Protein AF-0000000076654446 (afdb_homodimer)

Radius of gyration: 20.31 Å; Cα contacts (8 Å, |Δi|>4): 523; chains: 2; bounding box: 59×59×52 Å

pLDDT: mean 93.73, std 13.56, range [32.62, 98.94]

Secondary structure (DSSP, 8-state):
---------PPPHHHHHHHHHHHHHHHHTT-HHHHHTTEEEEEEETTEEE-HHHHHHTTHHHHHH-TT-EEEEEEEEEETTEEEEEEEEEEE--S-BTTBPP---EEEEEEEEEEEEETTEEEEEEEEE-HHHHHHTT-/---------PPPHHHHHHHHHHHHHHHHTT-HHHHHTTEEEEEEETTEEE-HHHHHHTTHHHHHH-TT-EEEEEEEEEETTEEEEEEEEEEE--S-BTTBPP---EEEEEEEEEEEEETTEEEEEEEEE-HHHHHHTT-

Structure (mmCIF, N/CA/C/O backbone):
data_AF-0000000076654446-model_v1
#
loop_
_entity.id
_entity.type
_entity.pdbx_description
1 polymer 'Related to aspartate--tRNA ligase, mitochondrial'
#
loop_
_atom_site.group_PDB
_atom_site.id
_atom_site.type_symbol
_atom_site.label_atom_id
_atom_site.label_alt_id
_atom_site.label_comp_id
_atom_site.label_asym_id
_atom_site.label_entity_id
_atom_site.label_seq_id
_atom_site.pdbx_PDB_ins_code
_atom_site.Cartn_x
_atom_site.Cartn_y
_atom_site.Cartn_z
_atom_site.occupancy
_atom_site.B_iso_or_equiv
_atom_site.auth_seq_id
_atom_site.auth_comp_id
_atom_site.auth_asym_id
_atom_site.auth_atom_id
_atom_site.pdbx_PDB_model_num
ATOM 1 N N . MET A 1 1 ? 33.281 -3.436 32.312 1 33.38 1 MET A N 1
ATOM 2 C CA . MET A 1 1 ? 33.156 -2.506 31.203 1 33.38 1 MET A CA 1
ATOM 3 C C . MET A 1 1 ? 31.922 -2.852 30.359 1 33.38 1 MET A C 1
ATOM 5 O O . MET A 1 1 ? 31.734 -4.004 29.953 1 33.38 1 MET A O 1
ATOM 9 N N . ALA A 1 2 ? 30.844 -2.145 30.578 1 35.66 2 ALA A N 1
ATOM 10 C CA . ALA A 1 2 ? 29.625 -2.443 29.828 1 35.66 2 ALA A CA 1
ATOM 11 C C . ALA A 1 2 ? 29.906 -2.535 28.344 1 35.66 2 ALA A C 1
ATOM 13 O O . ALA A 1 2 ? 30.531 -1.646 27.766 1 35.66 2 ALA A O 1
ATOM 14 N N . SER A 1 3 ? 30.188 -3.582 27.797 1 38.91 3 SER A N 1
ATOM 15 C CA . SER A 1 3 ? 30.406 -3.811 26.375 1 38.91 3 SER A CA 1
ATOM 16 C C . SER A 1 3 ? 29.422 -3.008 25.516 1 38.91 3 SER A C 1
ATOM 18 O O . SER A 1 3 ? 28.219 -3.16 25.656 1 38.91 3 SER A O 1
ATOM 20 N N . GLN A 1 4 ? 29.594 -1.747 25.328 1 37.66 4 GLN A N 1
ATOM 21 C CA . GLN A 1 4 ? 28.766 -0.837 24.547 1 37.66 4 GLN A CA 1
ATOM 22 C C . GLN A 1 4 ? 28.312 -1.497 23.234 1 37.66 4 GLN A C 1
ATOM 24 O O . GLN A 1 4 ? 29.141 -1.862 22.406 1 37.66 4 GLN A O 1
ATOM 29 N N . GLN A 1 5 ? 27.453 -2.508 23.219 1 37.53 5 GLN A N 1
ATOM 30 C CA . GLN A 1 5 ? 26.844 -2.998 21.984 1 37.53 5 GLN A CA 1
ATOM 31 C C . GLN A 1 5 ? 26.781 -1.902 20.922 1 37.53 5 GLN A C 1
ATOM 33 O O . GLN A 1 5 ? 26.328 -0.791 21.188 1 37.53 5 GLN A O 1
ATOM 38 N N . ALA A 1 6 ? 27.766 -1.822 20.078 1 44.84 6 ALA A N 1
ATOM 39 C CA . ALA A 1 6 ? 27.844 -0.864 18.969 1 44.84 6 ALA A CA 1
ATOM 40 C C . ALA A 1 6 ? 26.453 -0.484 18.484 1 44.84 6 ALA A C 1
ATOM 42 O O . ALA A 1 6 ? 25.562 -1.342 18.359 1 44.84 6 ALA A O 1
ATOM 43 N N . PRO A 1 7 ? 25.922 0.712 18.641 1 48.53 7 PRO A N 1
ATOM 44 C CA . PRO A 1 7 ? 24.594 1.114 18.188 1 48.53 7 PRO A CA 1
ATOM 45 C C . PRO A 1 7 ? 24.219 0.499 16.844 1 48.53 7 PRO A C 1
ATOM 47 O O . PRO A 1 7 ? 25.078 0.268 15.992 1 48.53 7 PRO A O 1
ATOM 50 N N . SER A 1 8 ? 23.328 -0.455 16.75 1 54.69 8 SER A N 1
ATOM 51 C CA . SER A 1 8 ? 22.859 -0.987 15.477 1 54.69 8 SER A CA 1
ATOM 52 C C . SER A 1 8 ? 23 0.038 14.359 1 54.69 8 SER A C 1
ATOM 54 O O . SER A 1 8 ? 22.484 1.149 14.445 1 54.69 8 SER A O 1
ATOM 56 N N . GLN A 1 9 ? 24.156 0.226 13.836 1 60.25 9 GLN A N 1
ATOM 57 C CA . GLN A 1 9 ? 24.531 1.256 12.875 1 60.25 9 GLN A CA 1
ATOM 58 C C . GLN A 1 9 ? 23.562 1.292 11.703 1 60.25 9 GLN A C 1
ATOM 60 O O . GLN A 1 9 ? 23.359 0.285 11.016 1 60.25 9 GLN A O 1
ATOM 65 N N . SER A 1 10 ? 22.594 2.248 11.664 1 73.56 10 SER A N 1
ATOM 66 C CA . SER A 1 10 ? 21.734 2.541 10.523 1 73.56 10 SER A CA 1
ATOM 67 C C . SER A 1 10 ? 22.562 2.752 9.258 1 73.56 10 SER A C 1
ATOM 69 O O . SER A 1 10 ? 23.656 3.312 9.305 1 73.56 10 SER A O 1
ATOM 71 N N . LYS A 1 11 ? 22.25 1.921 8.289 1 82.06 11 LYS A N 1
ATOM 72 C CA . LYS A 1 11 ? 22.844 2.061 6.961 1 82.06 11 LYS A CA 1
ATOM 73 C C . LYS A 1 11 ? 22.484 3.406 6.34 1 82.06 11 LYS A C 1
ATOM 75 O O . LYS A 1 11 ? 21.5 4.031 6.723 1 82.06 11 LYS A O 1
ATOM 80 N N . SER A 1 12 ? 23.344 3.764 5.465 1 89.38 12 SER A N 1
ATOM 81 C CA . SER A 1 12 ? 23.047 4.945 4.664 1 89.38 12 SER A CA 1
ATOM 82 C C . SER A 1 12 ? 21.922 4.66 3.662 1 89.38 12 SER A C 1
ATOM 84 O O . SER A 1 12 ? 21.625 3.498 3.379 1 89.38 12 SER A O 1
ATOM 86 N N . ILE A 1 13 ? 21.359 5.668 3.16 1 92.44 13 ILE A N 1
ATOM 87 C CA . ILE A 1 13 ? 20.312 5.551 2.145 1 92.44 13 ILE A CA 1
ATOM 88 C C . ILE A 1 13 ? 20.859 4.82 0.923 1 92.44 13 ILE A C 1
ATOM 90 O O . ILE A 1 13 ? 20.188 3.961 0.351 1 92.44 13 ILE A O 1
ATOM 94 N N . ASP A 1 14 ? 22.094 5.121 0.534 1 94.12 14 ASP A N 1
ATOM 95 C CA . ASP A 1 14 ? 22.719 4.469 -0.614 1 94.12 14 ASP A CA 1
ATOM 96 C C . ASP A 1 14 ? 22.891 2.975 -0.361 1 94.12 14 ASP A C 1
ATOM 98 O O . ASP A 1 14 ? 22.734 2.16 -1.272 1 94.12 14 ASP A O 1
ATOM 102 N N . GLU A 1 15 ? 23.25 2.646 0.83 1 95.56 15 GLU A N 1
ATOM 103 C CA . GLU A 1 15 ? 23.422 1.242 1.19 1 95.56 15 GLU A CA 1
ATOM 104 C C . GLU A 1 15 ? 22.094 0.501 1.154 1 95.56 15 GLU A C 1
ATOM 106 O O . GLU A 1 15 ? 22.016 -0.648 0.712 1 95.56 15 GLU A O 1
ATOM 111 N N . TYR A 1 16 ? 21.062 1.156 1.605 1 96.62 16 TYR A N 1
ATOM 112 C CA . TYR A 1 16 ? 19.734 0.553 1.558 1 96.62 16 TYR A CA 1
ATOM 113 C C . TYR A 1 16 ? 19.266 0.382 0.118 1 96.62 16 TYR A C 1
ATOM 115 O O . TYR A 1 16 ? 18.625 -0.618 -0.219 1 96.62 16 TYR A O 1
ATOM 123 N N . ARG A 1 17 ? 19.547 1.339 -0.732 1 97.06 17 ARG A N 1
ATOM 124 C CA . ARG A 1 17 ? 19.172 1.229 -2.143 1 97.06 17 ARG A CA 1
ATOM 125 C C . ARG A 1 17 ? 19.891 0.052 -2.799 1 97.06 17 ARG A C 1
ATOM 127 O O . ARG A 1 17 ? 19.297 -0.69 -3.578 1 97.06 17 ARG A O 1
ATOM 134 N N . ALA A 1 18 ? 21.172 -0.106 -2.451 1 96.62 18 ALA A N 1
ATOM 135 C CA . ALA A 1 18 ? 21.938 -1.226 -2.99 1 96.62 18 ALA A CA 1
ATOM 136 C C . ALA A 1 18 ? 21.406 -2.557 -2.471 1 96.62 18 ALA A C 1
ATOM 138 O O . ALA A 1 18 ? 21.266 -3.518 -3.232 1 96.62 18 ALA A O 1
ATOM 139 N N . LEU A 1 19 ? 21.156 -2.557 -1.188 1 96.75 19 LEU A N 1
ATOM 140 C CA . LEU A 1 19 ? 20.562 -3.742 -0.576 1 96.75 19 LEU A CA 1
ATOM 141 C C . LEU A 1 19 ? 19.281 -4.137 -1.284 1 96.75 19 LEU A C 1
ATOM 143 O O . LEU A 1 19 ? 19.094 -5.301 -1.648 1 96.75 19 LEU A O 1
ATOM 147 N N . TYR A 1 20 ? 18.438 -3.182 -1.504 1 98.31 20 TYR A N 1
ATOM 148 C CA . TYR A 1 20 ? 17.141 -3.494 -2.072 1 98.31 20 TYR A CA 1
ATOM 149 C C . TYR A 1 20 ? 17.266 -3.877 -3.541 1 98.31 20 TYR A C 1
ATOM 151 O O . TYR A 1 20 ? 16.516 -4.734 -4.027 1 98.31 20 TYR A O 1
ATOM 159 N N . LYS A 1 21 ? 18.141 -3.242 -4.246 1 98.06 21 LYS A N 1
ATOM 160 C CA . LYS A 1 21 ? 18.359 -3.604 -5.645 1 98.06 21 LYS A CA 1
ATOM 161 C C . LYS A 1 21 ? 18.719 -5.078 -5.777 1 98.06 21 LYS A C 1
ATOM 163 O O . LYS A 1 21 ? 18.188 -5.785 -6.629 1 98.06 21 LYS A O 1
ATOM 168 N N . THR A 1 22 ? 19.609 -5.5 -4.891 1 98.12 22 THR A N 1
ATOM 169 C CA . THR A 1 22 ? 20.031 -6.898 -4.898 1 98.12 22 THR A CA 1
ATOM 170 C C . THR A 1 22 ? 18.844 -7.809 -4.543 1 98.12 22 THR A C 1
ATOM 172 O O . THR A 1 22 ? 18.641 -8.836 -5.188 1 98.12 22 THR A O 1
ATOM 175 N N . TYR A 1 23 ? 18.156 -7.418 -3.562 1 98.56 23 TYR A N 1
ATOM 176 C CA . TYR A 1 23 ? 16.984 -8.188 -3.141 1 98.56 23 TYR A CA 1
ATOM 177 C C . TYR A 1 23 ? 15.977 -8.305 -4.273 1 98.56 23 TYR A C 1
ATOM 179 O O . TYR A 1 23 ? 15.453 -9.391 -4.539 1 98.56 23 TYR A O 1
ATOM 187 N N . LEU A 1 24 ? 15.68 -7.219 -4.957 1 98.62 24 LEU A N 1
ATOM 188 C CA . LEU A 1 24 ? 14.703 -7.184 -6.043 1 98.62 24 LEU A CA 1
ATOM 189 C C . LEU A 1 24 ? 15.141 -8.078 -7.199 1 98.62 24 LEU A C 1
ATOM 191 O O . LEU A 1 24 ? 14.305 -8.703 -7.855 1 98.62 24 LEU A O 1
ATOM 195 N N . GLU A 1 25 ? 16.438 -8.141 -7.449 1 98.44 25 GLU A N 1
ATOM 196 C CA . GLU A 1 25 ? 16.953 -9.047 -8.469 1 98.44 25 GLU A CA 1
ATOM 197 C C . GLU A 1 25 ? 16.594 -10.492 -8.148 1 98.44 25 GLU A C 1
ATOM 199 O O . GLU A 1 25 ? 16.203 -11.25 -9.031 1 98.44 25 GLU A O 1
ATOM 204 N N . HIS A 1 26 ? 16.719 -10.859 -6.875 1 98.19 26 HIS A N 1
ATOM 205 C CA . HIS A 1 26 ? 16.344 -12.203 -6.465 1 98.19 26 HIS A CA 1
ATOM 206 C C . HIS A 1 26 ? 14.844 -12.422 -6.617 1 98.19 26 HIS A C 1
ATOM 208 O O . HIS A 1 26 ? 14.406 -13.484 -7.07 1 98.19 26 HIS A O 1
ATOM 214 N N . CYS A 1 27 ? 14.062 -11.43 -6.27 1 97.81 27 CYS A N 1
ATOM 215 C CA . CYS A 1 27 ? 12.617 -11.516 -6.426 1 97.81 27 CYS A CA 1
ATOM 216 C C . CYS A 1 27 ? 12.242 -11.781 -7.879 1 97.81 27 CYS A C 1
ATOM 218 O O . CYS A 1 27 ? 11.508 -12.727 -8.172 1 97.81 27 CYS A O 1
ATOM 220 N N . ASN A 1 28 ? 12.828 -11.031 -8.789 1 98.38 28 ASN A N 1
ATOM 221 C CA . ASN A 1 28 ? 12.43 -11.094 -10.188 1 98.38 28 ASN A CA 1
ATOM 222 C C . ASN A 1 28 ? 13.031 -12.312 -10.883 1 98.38 28 ASN A C 1
ATOM 224 O O . ASN A 1 28 ? 12.57 -12.703 -11.961 1 98.38 28 ASN A O 1
ATOM 228 N N . ALA A 1 29 ? 14.031 -12.898 -10.242 1 97.88 29 ALA A N 1
ATOM 229 C CA . ALA A 1 29 ? 14.547 -14.188 -10.695 1 97.88 29 ALA A CA 1
ATOM 230 C C . ALA A 1 29 ? 13.75 -15.344 -10.094 1 97.88 29 ALA A C 1
ATOM 232 O O . ALA A 1 29 ? 13.992 -16.516 -10.414 1 97.88 29 ALA A O 1
ATOM 233 N N . HIS A 1 30 ? 12.875 -15.008 -9.258 1 97.5 30 HIS A N 1
ATOM 234 C CA . HIS A 1 30 ? 12.094 -15.969 -8.492 1 97.5 30 HIS A CA 1
ATOM 235 C C . HIS A 1 30 ? 13 -16.922 -7.727 1 97.5 30 HIS A C 1
ATOM 237 O O . HIS A 1 30 ? 12.711 -18.125 -7.645 1 97.5 30 HIS A O 1
ATOM 243 N N . ASP A 1 31 ? 14.102 -16.391 -7.281 1 96.31 31 ASP A N 1
ATOM 244 C CA . ASP A 1 31 ? 15.055 -17.125 -6.457 1 96.31 31 ASP A CA 1
ATOM 245 C C . ASP A 1 31 ? 14.695 -17.016 -4.973 1 96.31 31 ASP A C 1
ATOM 247 O O . ASP A 1 31 ? 15.344 -16.25 -4.238 1 96.31 31 ASP A O 1
ATOM 251 N N . PHE A 1 32 ? 13.805 -17.797 -4.527 1 94.12 32 PHE A N 1
ATOM 252 C CA . PHE A 1 32 ? 13.227 -17.688 -3.195 1 94.12 32 PHE A CA 1
ATOM 253 C C . PHE A 1 32 ? 14.227 -18.109 -2.127 1 94.12 32 PHE A C 1
ATOM 255 O O . PHE A 1 32 ? 14.203 -17.594 -1.009 1 94.12 32 PHE A O 1
ATOM 262 N N . GLU A 1 33 ? 15.094 -19.016 -2.459 1 94.31 33 GLU A N 1
ATOM 263 C CA . GLU A 1 33 ? 16.141 -19.406 -1.524 1 94.31 33 GLU A CA 1
ATOM 264 C C . GLU A 1 33 ? 17.078 -18.234 -1.21 1 94.31 33 GLU A C 1
ATOM 266 O O . GLU A 1 33 ? 17.359 -17.969 -0.044 1 94.31 33 GLU A O 1
ATOM 271 N N . ALA A 1 34 ? 17.484 -17.562 -2.213 1 96.62 34 ALA A N 1
ATOM 272 C CA . ALA A 1 34 ? 18.344 -16.391 -2.021 1 96.62 34 ALA A CA 1
ATOM 273 C C . ALA A 1 34 ? 17.609 -15.289 -1.266 1 96.62 34 ALA A C 1
ATOM 275 O O . ALA A 1 34 ? 18.203 -14.578 -0.452 1 96.62 34 ALA A O 1
ATOM 276 N N . MET A 1 35 ? 16.328 -15.117 -1.481 1 97.25 35 MET A N 1
ATOM 277 C CA . MET A 1 35 ? 15.531 -14.094 -0.816 1 97.25 35 MET A CA 1
ATOM 278 C C . MET A 1 35 ? 15.523 -14.312 0.694 1 97.25 35 MET A C 1
ATOM 280 O O . MET A 1 35 ? 15.547 -13.344 1.461 1 97.25 35 MET A O 1
ATOM 284 N N . ARG A 1 36 ? 15.508 -15.492 1.089 1 96.31 36 ARG A N 1
ATOM 285 C CA . ARG A 1 36 ? 15.367 -15.836 2.498 1 96.31 36 ARG A CA 1
ATOM 286 C C . ARG A 1 36 ? 16.5 -15.25 3.324 1 96.31 36 ARG A C 1
ATOM 288 O O . ARG A 1 36 ? 16.312 -14.875 4.48 1 96.31 36 ARG A O 1
ATOM 295 N N . SER A 1 37 ? 17.672 -15.125 2.775 1 95.69 37 SER A N 1
ATOM 296 C CA . SER A 1 37 ? 18.844 -14.633 3.488 1 95.69 37 SER A CA 1
ATOM 297 C C . SER A 1 37 ? 18.688 -13.172 3.887 1 95.69 37 SER A C 1
ATOM 299 O O . SER A 1 37 ? 19.438 -12.664 4.719 1 95.69 37 SER A O 1
ATOM 301 N N . PHE A 1 38 ? 17.734 -12.477 3.34 1 98.06 38 PHE A N 1
ATOM 302 C CA . PHE A 1 38 ? 17.516 -11.055 3.613 1 98.06 38 PHE A CA 1
ATOM 303 C C . PHE A 1 38 ? 16.594 -10.867 4.809 1 98.06 38 PHE A C 1
ATOM 305 O O . PHE A 1 38 ? 16.469 -9.766 5.34 1 98.06 38 PHE A O 1
ATOM 312 N N . TYR A 1 39 ? 15.961 -11.906 5.258 1 98.38 39 TYR A N 1
ATOM 313 C CA . TYR A 1 39 ? 14.922 -11.805 6.277 1 98.38 39 TYR A CA 1
ATOM 314 C C . TYR A 1 39 ? 15.484 -12.133 7.656 1 98.38 39 TYR A C 1
ATOM 316 O O . TYR A 1 39 ? 16.328 -13.016 7.797 1 98.38 39 TYR A O 1
ATOM 324 N N . ALA A 1 40 ? 15.031 -11.398 8.664 1 97.94 40 ALA A N 1
ATOM 325 C CA . ALA A 1 40 ? 15.227 -11.828 10.047 1 97.94 40 ALA A CA 1
ATOM 326 C C . ALA A 1 40 ? 14.375 -13.055 10.367 1 97.94 40 ALA A C 1
ATOM 328 O O . ALA A 1 40 ? 13.453 -13.391 9.617 1 97.94 40 ALA A O 1
ATOM 329 N N . SER A 1 41 ? 14.711 -13.711 11.469 1 96.75 41 SER A N 1
ATOM 330 C CA . SER A 1 41 ? 13.938 -14.852 11.961 1 96.75 41 SER A CA 1
ATOM 331 C C . SER A 1 41 ? 13.711 -14.766 13.461 1 96.75 41 SER A C 1
ATOM 333 O O . SER A 1 41 ? 14.664 -14.852 14.242 1 96.75 41 SER A O 1
ATOM 335 N N . PRO A 1 42 ? 12.445 -14.539 13.828 1 97.19 42 PRO A N 1
ATOM 336 C CA . PRO A 1 42 ? 11.242 -14.453 12.992 1 97.19 42 PRO A CA 1
ATOM 337 C C . PRO A 1 42 ? 11.172 -13.148 12.195 1 97.19 42 PRO A C 1
ATOM 339 O O . PRO A 1 42 ? 11.836 -12.164 12.547 1 97.19 42 PRO A O 1
ATOM 342 N N . LEU A 1 43 ? 10.516 -13.242 11.062 1 98 43 LEU A N 1
ATOM 343 C CA . LEU A 1 43 ? 10.047 -12.109 10.266 1 98 43 LEU A CA 1
ATOM 344 C C . LEU A 1 43 ? 8.602 -11.766 10.609 1 98 43 LEU A C 1
ATOM 346 O O . LEU A 1 43 ? 7.766 -12.656 10.758 1 98 43 LEU A O 1
ATOM 350 N N . VAL A 1 44 ? 8.258 -10.484 10.812 1 98.62 44 VAL A N 1
ATOM 351 C CA . VAL A 1 44 ? 6.883 -10.078 11.078 1 98.62 44 VAL A CA 1
ATOM 352 C C . VAL A 1 44 ? 6.258 -9.516 9.805 1 98.62 44 VAL A C 1
ATOM 354 O O . VAL A 1 44 ? 6.672 -8.461 9.312 1 98.62 44 VAL A O 1
ATOM 357 N N . VAL A 1 45 ? 5.289 -10.273 9.289 1 98.38 45 VAL A N 1
ATOM 358 C CA . VAL A 1 45 ? 4.609 -9.844 8.07 1 98.38 45 VAL A CA 1
ATOM 359 C C . VAL A 1 45 ? 3.168 -9.461 8.398 1 98.38 45 VAL A C 1
ATOM 361 O O . VAL A 1 45 ? 2.396 -10.273 8.906 1 98.38 45 VAL A O 1
ATOM 364 N N . ASN A 1 46 ? 2.836 -8.25 8.086 1 98.12 46 ASN A N 1
ATOM 365 C CA . ASN A 1 46 ? 1.503 -7.742 8.391 1 98.12 46 ASN A CA 1
ATOM 366 C C . ASN A 1 46 ? 1.089 -8.07 9.82 1 98.12 46 ASN A C 1
ATOM 368 O O . ASN A 1 46 ? -0.006 -8.586 10.055 1 98.12 46 ASN A O 1
ATOM 372 N N . ASP A 1 47 ? 2.047 -7.867 10.695 1 97.88 47 ASP A N 1
ATOM 373 C CA . ASP A 1 47 ? 1.886 -7.898 12.148 1 97.88 47 ASP A CA 1
ATOM 374 C C . ASP A 1 47 ? 1.803 -9.336 12.656 1 97.88 47 ASP A C 1
ATOM 376 O O . ASP A 1 47 ? 1.367 -9.578 13.789 1 97.88 47 ASP A O 1
ATOM 380 N N . LYS A 1 48 ? 2.17 -10.32 11.805 1 97.88 48 LYS A N 1
ATOM 381 C CA . LYS A 1 48 ? 2.201 -11.727 12.203 1 97.88 48 LYS A CA 1
ATOM 382 C C . LYS A 1 48 ? 3.607 -12.305 12.07 1 97.88 48 LYS A C 1
ATOM 384 O O . LYS A 1 48 ? 4.227 -12.211 11.016 1 97.88 48 LYS A O 1
ATOM 389 N N . PRO A 1 49 ? 4.105 -12.891 13.117 1 98.38 49 PRO A N 1
ATOM 390 C CA . PRO A 1 49 ? 5.41 -13.547 13 1 98.38 49 PRO A CA 1
ATOM 391 C C . PRO A 1 49 ? 5.363 -14.805 12.133 1 98.38 49 PRO A C 1
ATOM 393 O O . PRO A 1 49 ? 4.477 -15.648 12.312 1 98.38 49 PRO A O 1
ATOM 396 N N . ILE A 1 50 ? 6.25 -14.914 11.219 1 98.25 50 ILE A N 1
ATOM 397 C CA . ILE A 1 50 ? 6.395 -16.094 10.375 1 98.25 50 ILE A CA 1
ATOM 398 C C . ILE A 1 50 ? 7.875 -16.406 10.172 1 98.25 50 ILE A C 1
ATOM 400 O O . ILE A 1 50 ? 8.742 -15.617 10.57 1 98.25 50 ILE A O 1
ATOM 404 N N . THR A 1 51 ? 8.117 -17.562 9.594 1 97.5 51 THR A N 1
ATOM 405 C CA . THR A 1 51 ? 9.492 -17.891 9.242 1 97.5 51 THR A CA 1
ATOM 406 C C . THR A 1 51 ? 9.828 -17.375 7.848 1 97.5 51 THR A C 1
ATOM 408 O O . THR A 1 51 ? 8.938 -17.141 7.031 1 97.5 51 THR A O 1
ATOM 411 N N . PRO A 1 52 ? 11.086 -17.141 7.617 1 97.12 52 PRO A N 1
ATOM 412 C CA . PRO A 1 52 ? 11.484 -16.766 6.254 1 97.12 52 PRO A CA 1
ATOM 413 C C . PRO A 1 52 ? 11.008 -17.781 5.211 1 97.12 52 PRO A C 1
ATOM 415 O O . PRO A 1 52 ? 10.633 -17.391 4.102 1 97.12 52 PRO A O 1
ATOM 418 N N . GLU A 1 53 ? 10.961 -19.031 5.566 1 96.12 53 GLU A N 1
ATOM 419 C CA . GLU A 1 53 ? 10.484 -20.078 4.66 1 96.12 53 GLU A CA 1
ATOM 420 C C . GLU A 1 53 ? 9 -19.906 4.355 1 96.12 53 GLU A C 1
ATOM 422 O O . GLU A 1 53 ? 8.578 -20.047 3.205 1 96.12 53 GLU A O 1
ATOM 427 N N . GLU A 1 54 ? 8.25 -19.594 5.348 1 96.69 54 GLU A N 1
ATOM 428 C CA . GLU A 1 54 ? 6.828 -19.328 5.145 1 96.69 54 GLU A CA 1
ATOM 429 C C . GLU A 1 54 ? 6.609 -18.125 4.238 1 96.69 54 GLU A C 1
ATOM 431 O O . GLU A 1 54 ? 5.711 -18.125 3.393 1 96.69 54 GLU A O 1
ATOM 436 N N . ALA A 1 55 ? 7.441 -17.125 4.434 1 95.94 55 ALA A N 1
ATOM 437 C CA . ALA A 1 55 ? 7.34 -15.922 3.621 1 95.94 55 ALA A CA 1
ATOM 438 C C . ALA A 1 55 ? 7.59 -16.234 2.146 1 95.94 55 ALA A C 1
ATOM 440 O O . ALA A 1 55 ? 6.805 -15.836 1.282 1 95.94 55 ALA A O 1
ATOM 441 N N . THR A 1 56 ? 8.609 -16.953 1.825 1 94.5 56 THR A N 1
ATOM 442 C CA . THR A 1 56 ? 8.953 -17.234 0.436 1 94.5 56 THR A CA 1
ATOM 443 C C . THR A 1 56 ? 7.988 -18.234 -0.173 1 94.5 56 THR A C 1
ATOM 445 O O . THR A 1 56 ? 7.676 -18.172 -1.363 1 94.5 56 THR A O 1
ATOM 448 N N . SER A 1 57 ? 7.414 -19.141 0.658 1 94.12 57 SER A N 1
ATOM 449 C CA . SER A 1 57 ? 6.449 -20.141 0.189 1 94.12 57 SER A CA 1
ATOM 450 C C . SER A 1 57 ? 5.141 -19.469 -0.233 1 94.12 57 SER A C 1
ATOM 452 O O . SER A 1 57 ? 4.422 -20 -1.087 1 94.12 57 SER A O 1
ATOM 454 N N . SER A 1 58 ? 4.918 -18.359 0.334 1 92.81 58 SER A N 1
ATOM 455 C CA . SER A 1 58 ? 3.672 -17.656 0.047 1 92.81 58 SER A CA 1
ATOM 456 C C . SER A 1 58 ? 3.668 -17.094 -1.371 1 92.81 58 SER A C 1
ATOM 458 O O . SER A 1 58 ? 2.609 -16.766 -1.907 1 92.81 58 SER A O 1
ATOM 460 N N . PHE A 1 59 ? 4.77 -16.984 -2.043 1 94.31 59 PHE A N 1
ATOM 461 C CA . PHE A 1 59 ? 4.871 -16.469 -3.402 1 94.31 59 PHE A CA 1
ATOM 462 C C . PHE A 1 59 ? 4.551 -17.547 -4.422 1 94.31 59 PHE A C 1
ATOM 464 O O . PHE A 1 59 ? 4.219 -17.25 -5.57 1 94.31 59 PHE A O 1
ATOM 471 N N . GLN A 1 60 ? 4.617 -18.812 -4.031 1 92.69 60 GLN A N 1
ATOM 472 C CA . GLN A 1 60 ? 4.555 -19.938 -4.957 1 92.69 60 GLN A CA 1
ATOM 473 C C . GLN A 1 60 ? 3.215 -19.984 -5.684 1 92.69 60 GLN A C 1
ATOM 475 O O . GLN A 1 60 ? 3.172 -20.125 -6.906 1 92.69 60 GLN A O 1
ATOM 480 N N . PRO A 1 61 ? 2.109 -19.828 -4.973 1 93.94 61 PRO A N 1
ATOM 481 C CA . PRO A 1 61 ? 0.833 -19.828 -5.688 1 93.94 61 PRO A CA 1
ATOM 482 C C . PRO A 1 61 ? 0.754 -18.719 -6.742 1 93.94 61 PRO A C 1
ATOM 484 O O . PRO A 1 61 ? 0.11 -18.906 -7.781 1 93.94 61 PRO A O 1
ATOM 487 N N . MET A 1 62 ? 1.364 -17.594 -6.469 1 95.88 62 MET A N 1
ATOM 488 C CA . MET A 1 62 ? 1.385 -16.5 -7.434 1 95.88 62 MET A CA 1
ATOM 489 C C . MET A 1 62 ? 2.186 -16.875 -8.672 1 95.88 62 MET A C 1
ATOM 491 O O . MET A 1 62 ? 1.713 -16.703 -9.797 1 95.88 62 MET A O 1
ATOM 495 N N . ILE A 1 63 ? 3.342 -17.438 -8.422 1 96.81 63 ILE A N 1
ATOM 496 C CA . ILE A 1 63 ? 4.234 -17.812 -9.516 1 96.81 63 ILE A CA 1
ATOM 497 C C . ILE A 1 63 ? 3.611 -18.938 -10.328 1 96.81 63 ILE A C 1
ATOM 499 O O . ILE A 1 63 ? 3.752 -18.984 -11.555 1 96.81 63 ILE A O 1
ATOM 503 N N . ASP A 1 64 ? 2.916 -19.891 -9.664 1 97.31 64 ASP A N 1
ATOM 504 C CA . ASP A 1 64 ? 2.225 -20.969 -10.352 1 97.31 64 ASP A CA 1
ATOM 505 C C . ASP A 1 64 ? 1.163 -20.422 -11.305 1 97.31 64 ASP A C 1
ATOM 507 O O . ASP A 1 64 ? 1.009 -20.922 -12.422 1 97.31 64 ASP A O 1
ATOM 511 N N . ALA A 1 65 ? 0.489 -19.422 -10.867 1 98.38 65 ALA A N 1
ATOM 512 C CA . ALA A 1 65 ? -0.593 -18.844 -11.656 1 98.38 65 ALA A CA 1
ATOM 513 C C . ALA A 1 65 ? -0.046 -17.891 -12.711 1 98.38 65 ALA A C 1
ATOM 515 O O . ALA A 1 65 ? -0.585 -17.797 -13.82 1 98.38 65 ALA A O 1
ATOM 516 N N . PHE A 1 66 ? 1.027 -17.156 -12.344 1 98.69 66 PHE A N 1
ATOM 517 C CA . PHE A 1 66 ? 1.675 -16.156 -13.188 1 98.69 66 PHE A CA 1
ATOM 518 C C . PHE A 1 66 ? 3.178 -16.406 -13.258 1 98.69 66 PHE A C 1
ATOM 520 O O . PHE A 1 66 ? 3.961 -15.711 -12.617 1 98.69 66 PHE A O 1
ATOM 527 N N . PRO A 1 67 ? 3.629 -17.25 -14.109 1 98.56 67 PRO A N 1
ATOM 528 C CA . PRO A 1 67 ? 5.031 -17.688 -14.094 1 98.56 67 PRO A CA 1
ATOM 529 C C . PRO A 1 67 ? 5.996 -16.547 -14.43 1 98.56 67 PRO A C 1
ATOM 531 O O . PRO A 1 67 ? 7.188 -16.641 -14.117 1 98.56 67 PRO A O 1
ATOM 534 N N . ASP A 1 68 ? 5.52 -15.516 -15.094 1 98.69 68 ASP A N 1
ATOM 535 C CA . ASP A 1 68 ? 6.367 -14.375 -15.43 1 98.69 68 ASP A CA 1
ATOM 536 C C . ASP A 1 68 ? 6.074 -13.188 -14.516 1 98.69 68 ASP A C 1
ATOM 538 O O . ASP A 1 68 ? 6.234 -12.039 -14.914 1 98.69 68 ASP A O 1
ATOM 542 N N . TRP A 1 69 ? 5.543 -13.492 -13.312 1 98.62 69 TRP A N 1
ATOM 543 C CA . TRP A 1 69 ? 5.309 -12.453 -12.32 1 98.62 69 TRP A CA 1
ATOM 544 C C . TRP A 1 69 ? 6.535 -11.555 -12.172 1 98.62 69 TRP A C 1
ATOM 546 O O . TRP A 1 69 ? 7.652 -12.047 -11.992 1 98.62 69 TRP A O 1
ATOM 556 N N . HIS A 1 70 ? 6.383 -10.219 -12.281 1 98.88 70 HIS A N 1
ATOM 557 C CA . HIS A 1 70 ? 7.523 -9.312 -12.266 1 98.88 70 HIS A CA 1
ATOM 558 C C . HIS A 1 70 ? 7.211 -8.055 -11.453 1 98.88 70 HIS A C 1
ATOM 560 O O . HIS A 1 70 ? 6.195 -7.395 -11.688 1 98.88 70 HIS A O 1
ATOM 566 N N . TRP A 1 71 ? 8.016 -7.785 -10.539 1 98.75 71 TRP A N 1
ATOM 567 C CA . TRP A 1 71 ? 7.926 -6.562 -9.75 1 98.75 71 TRP A CA 1
ATOM 568 C C . TRP A 1 71 ? 8.688 -5.422 -10.422 1 98.75 71 TRP A C 1
ATOM 570 O O . TRP A 1 71 ? 9.922 -5.395 -10.398 1 98.75 71 TRP A O 1
ATOM 580 N N . ASN A 1 72 ? 7.992 -4.516 -11.008 1 98.81 72 ASN A N 1
ATOM 581 C CA . ASN A 1 72 ? 8.578 -3.291 -11.539 1 98.81 72 ASN A CA 1
ATOM 582 C C . ASN A 1 72 ? 8.562 -2.168 -10.508 1 98.81 72 ASN A C 1
ATOM 584 O O . ASN A 1 72 ? 7.492 -1.697 -10.109 1 98.81 72 ASN A O 1
ATOM 588 N N . LEU A 1 73 ? 9.734 -1.77 -10.062 1 98.75 73 LEU A N 1
ATOM 589 C CA . LEU A 1 73 ? 9.82 -0.728 -9.047 1 98.75 73 LEU A CA 1
ATOM 590 C C . LEU A 1 73 ? 9.406 0.625 -9.617 1 98.75 73 LEU A C 1
ATOM 592 O O . LEU A 1 73 ? 10 1.104 -10.586 1 98.75 73 LEU A O 1
ATOM 596 N N . ARG A 1 74 ? 8.414 1.2 -9.047 1 98.62 74 ARG A N 1
ATOM 597 C CA . ARG A 1 74 ? 7.941 2.51 -9.492 1 98.62 74 ARG A CA 1
ATOM 598 C C . ARG A 1 74 ? 8.492 3.619 -8.602 1 98.62 74 ARG A C 1
ATOM 600 O O . ARG A 1 74 ? 8.805 4.707 -9.086 1 98.62 74 ARG A O 1
ATOM 607 N N . ASN A 1 75 ? 8.5 3.35 -7.312 1 98.69 75 ASN A N 1
ATOM 608 C CA . ASN A 1 75 ? 8.984 4.328 -6.348 1 98.69 75 ASN A CA 1
ATOM 609 C C . ASN A 1 75 ? 9.602 3.65 -5.125 1 98.69 75 ASN A C 1
ATOM 611 O O . ASN A 1 75 ? 9.078 2.645 -4.641 1 98.69 75 ASN A O 1
ATOM 615 N N . LEU A 1 76 ? 10.656 4.141 -4.699 1 98.62 76 LEU A N 1
ATOM 616 C CA . LEU A 1 76 ? 11.32 3.762 -3.457 1 98.62 76 LEU A CA 1
ATOM 617 C C . LEU A 1 76 ? 11.617 4.988 -2.6 1 98.62 76 LEU A C 1
ATOM 619 O O . LEU A 1 76 ? 12.312 5.906 -3.041 1 98.62 76 LEU A O 1
ATOM 623 N N . THR A 1 77 ? 11 5.031 -1.431 1 98.38 77 THR A N 1
ATOM 624 C CA . THR A 1 77 ? 11.25 6.066 -0.43 1 98.38 77 THR A CA 1
ATOM 625 C C . THR A 1 77 ? 11.953 5.48 0.788 1 98.38 77 THR A C 1
ATOM 627 O O . THR A 1 77 ? 11.508 4.477 1.351 1 98.38 77 THR A O 1
ATOM 630 N N . ILE A 1 78 ? 13.078 6.098 1.104 1 97.88 78 ILE A N 1
ATOM 631 C CA . ILE A 1 78 ? 13.852 5.594 2.236 1 97.88 78 ILE A CA 1
ATOM 632 C C . ILE A 1 78 ? 14.016 6.695 3.279 1 97.88 78 ILE A C 1
ATOM 634 O O . ILE A 1 78 ? 14.422 7.812 2.951 1 97.88 78 ILE A O 1
ATOM 638 N N . GLU A 1 79 ? 13.664 6.422 4.531 1 96 79 GLU A N 1
ATOM 639 C CA . GLU A 1 79 ? 13.938 7.285 5.676 1 96 79 GLU A CA 1
ATOM 640 C C . GLU A 1 79 ? 14.273 6.465 6.918 1 96 79 GLU A C 1
ATOM 642 O O . GLU A 1 79 ? 13.516 5.574 7.309 1 96 79 GLU A O 1
ATOM 647 N N . GLY A 1 80 ? 15.406 6.789 7.48 1 94.62 80 GLY A N 1
ATOM 648 C CA . GLY A 1 80 ? 15.883 5.926 8.547 1 94.62 80 GLY A CA 1
ATOM 649 C C . GLY A 1 80 ? 16.062 4.48 8.117 1 94.62 80 GLY A C 1
ATOM 650 O O . GLY A 1 80 ? 16.719 4.203 7.113 1 94.62 80 GLY A O 1
ATOM 651 N N . ASP A 1 81 ? 15.398 3.562 8.867 1 97.12 81 ASP A N 1
ATOM 652 C CA . ASP A 1 81 ? 15.539 2.139 8.57 1 97.12 81 ASP A CA 1
ATOM 653 C C . ASP A 1 81 ? 14.273 1.592 7.914 1 97.12 81 ASP A C 1
ATOM 655 O O . ASP A 1 81 ? 14.008 0.389 7.965 1 97.12 81 ASP A O 1
ATOM 659 N N . TYR A 1 82 ? 13.523 2.512 7.348 1 98.25 82 TYR A N 1
ATOM 660 C CA . TYR A 1 82 ? 12.297 2.119 6.664 1 98.25 82 TYR A CA 1
ATOM 661 C C . TYR A 1 82 ? 12.422 2.332 5.16 1 98.25 82 TYR A C 1
ATOM 663 O O . TYR A 1 82 ? 12.906 3.371 4.711 1 98.25 82 TYR A O 1
ATOM 671 N N . LEU A 1 83 ? 12.094 1.329 4.398 1 98.75 83 LEU A N 1
ATOM 672 C CA . LEU A 1 83 ? 12.008 1.353 2.943 1 98.75 83 LEU A CA 1
ATOM 673 C C . LEU A 1 83 ? 10.562 1.17 2.48 1 98.75 83 LEU A C 1
ATOM 675 O O . LEU A 1 83 ? 9.953 0.13 2.736 1 98.75 83 LEU A O 1
ATOM 679 N N . SER A 1 84 ? 10.031 2.189 1.852 1 98.88 84 SER A N 1
ATOM 680 C CA . SER A 1 84 ? 8.664 2.127 1.328 1 98.88 84 SER A CA 1
ATOM 681 C C . SER A 1 84 ? 8.664 2.055 -0.195 1 98.88 84 SER A C 1
ATOM 683 O O . SER A 1 84 ? 9.312 2.865 -0.861 1 98.88 84 SER A O 1
ATOM 685 N N . LEU A 1 85 ? 7.898 1.086 -0.725 1 98.88 85 LEU A N 1
ATOM 686 C CA . LEU A 1 85 ? 7.977 0.823 -2.158 1 98.88 85 LEU A CA 1
ATOM 687 C C . LEU A 1 85 ? 6.586 0.789 -2.781 1 98.88 85 LEU A C 1
ATOM 689 O O . LEU A 1 85 ? 5.645 0.263 -2.18 1 98.88 85 LEU A O 1
ATOM 693 N N . LEU A 1 86 ? 6.496 1.32 -3.934 1 98.94 86 LEU A N 1
ATOM 694 C CA . LEU A 1 86 ? 5.406 1.097 -4.879 1 98.94 86 LEU A CA 1
ATOM 695 C C . LEU A 1 86 ? 5.895 0.319 -6.098 1 98.94 86 LEU A C 1
ATOM 697 O O . LEU A 1 86 ? 6.906 0.676 -6.703 1 98.94 86 LEU A O 1
ATOM 701 N N . PHE A 1 87 ? 5.129 -0.742 -6.414 1 98.88 87 PHE A N 1
ATOM 702 C CA . PHE A 1 87 ? 5.43 -1.538 -7.598 1 98.88 87 PHE A CA 1
ATOM 703 C C . PHE A 1 87 ? 4.277 -1.486 -8.594 1 98.88 87 PHE A C 1
ATOM 705 O O . PHE A 1 87 ? 3.115 -1.381 -8.195 1 98.88 87 PHE A O 1
ATOM 712 N N . LYS A 1 88 ? 4.66 -1.51 -9.812 1 98.81 88 LYS A N 1
ATOM 713 C CA . LYS A 1 88 ? 3.785 -2.061 -10.844 1 98.81 88 LYS A CA 1
ATOM 714 C C . LYS A 1 88 ? 4.113 -3.523 -11.125 1 98.81 88 LYS A C 1
ATOM 716 O O . LYS A 1 88 ? 5.164 -3.834 -11.688 1 98.81 88 LYS A O 1
ATOM 721 N N . VAL A 1 89 ? 3.217 -4.367 -10.773 1 98.81 89 VAL A N 1
ATOM 722 C CA . VAL A 1 89 ? 3.438 -5.801 -10.945 1 98.81 89 VAL A CA 1
ATOM 723 C C . VAL A 1 89 ? 2.795 -6.27 -12.25 1 98.81 89 VAL A C 1
ATOM 725 O O . VAL A 1 89 ? 1.674 -5.871 -12.57 1 98.81 89 VAL A O 1
ATOM 728 N N . THR A 1 90 ? 3.535 -7.016 -12.969 1 98.88 90 THR A N 1
ATOM 729 C CA . THR A 1 90 ? 3.018 -7.562 -14.219 1 98.88 90 THR A CA 1
ATOM 730 C C . THR A 1 90 ? 3.133 -9.086 -14.227 1 98.88 90 THR A C 1
ATOM 732 O O . THR A 1 90 ? 3.854 -9.664 -13.414 1 98.88 90 THR A O 1
ATOM 735 N N . GLY A 1 91 ? 2.359 -9.719 -15.055 1 98.75 91 GLY A N 1
ATOM 736 C CA . GLY A 1 91 ? 2.361 -11.156 -15.25 1 98.75 91 GLY A CA 1
ATOM 737 C C . GLY A 1 91 ? 1.354 -11.625 -16.281 1 98.75 91 GLY A C 1
ATOM 738 O O . GLY A 1 91 ? 0.566 -10.82 -16.797 1 98.75 91 GLY A O 1
ATOM 739 N N . THR A 1 92 ? 1.515 -12.883 -16.641 1 98.88 92 THR A N 1
ATOM 740 C CA . THR A 1 92 ? 0.56 -13.523 -17.547 1 98.88 92 THR A CA 1
ATOM 741 C C . THR A 1 92 ? -0.169 -14.664 -16.828 1 98.88 92 THR A C 1
ATOM 743 O O . THR A 1 92 ? 0.464 -15.516 -16.203 1 98.88 92 THR A O 1
ATOM 746 N N . HIS A 1 93 ? -1.471 -14.656 -16.922 1 98.81 93 HIS A N 1
ATOM 747 C CA . HIS A 1 93 ? -2.318 -15.625 -16.25 1 98.81 93 HIS A CA 1
ATOM 748 C C . HIS A 1 93 ? -2.266 -16.984 -16.953 1 98.81 93 HIS A C 1
ATOM 750 O O . HIS A 1 93 ? -3.051 -17.25 -17.859 1 98.81 93 HIS A O 1
ATOM 756 N N . LYS A 1 94 ? -1.425 -17.891 -16.391 1 98.75 94 LYS A N 1
ATOM 757 C CA . LYS A 1 94 ? -1.193 -19.156 -17.094 1 98.75 94 LYS A CA 1
ATOM 758 C C . LYS A 1 94 ? -1.59 -20.344 -16.219 1 98.75 94 LYS A C 1
ATOM 760 O O . LYS A 1 94 ? -1.498 -21.5 -16.656 1 98.75 94 LYS A O 1
ATOM 765 N N . GLY A 1 95 ? -1.964 -20.109 -14.984 1 98.5 95 GLY A N 1
ATOM 766 C CA . GLY A 1 95 ? -2.461 -21.125 -14.062 1 98.5 95 GLY A CA 1
ATOM 767 C C . GLY A 1 95 ? -3.674 -20.656 -13.281 1 98.5 95 GLY A C 1
ATOM 768 O O . GLY A 1 95 ? -4.094 -19.516 -13.391 1 98.5 95 GLY A O 1
ATOM 769 N N . ASP A 1 96 ? -4.254 -21.594 -12.484 1 98.06 96 ASP A N 1
ATOM 770 C CA . ASP A 1 96 ? -5.418 -21.266 -11.672 1 98.06 96 ASP A CA 1
ATOM 771 C C . ASP A 1 96 ? -5.07 -20.219 -10.602 1 98.06 96 ASP A C 1
ATOM 773 O O . ASP A 1 96 ? -3.998 -20.281 -10 1 98.06 96 ASP A O 1
ATOM 777 N N . PHE A 1 97 ? -6.031 -19.312 -10.484 1 97.88 97 PHE A N 1
ATOM 778 C CA . PHE A 1 97 ? -5.816 -18.297 -9.461 1 97.88 97 PHE A CA 1
ATOM 779 C C . PHE A 1 97 ? -7.137 -17.859 -8.836 1 97.88 97 PHE A C 1
ATOM 781 O O . PHE A 1 97 ? -7.977 -17.266 -9.516 1 97.88 97 PHE A O 1
ATOM 788 N N . ARG A 1 98 ? -7.266 -18.109 -7.613 1 96.06 98 ARG A N 1
ATOM 789 C CA . ARG A 1 98 ? -8.422 -17.719 -6.816 1 96.06 98 ARG A CA 1
ATOM 790 C C . ARG A 1 98 ? -9.727 -18.078 -7.523 1 96.06 98 ARG A C 1
ATOM 792 O O . ARG A 1 98 ? -10.641 -17.25 -7.617 1 96.06 98 ARG A O 1
ATOM 799 N N . GLY A 1 99 ? -9.727 -19.234 -8.078 1 96.94 99 GLY A N 1
ATOM 800 C CA . GLY A 1 99 ? -10.945 -19.766 -8.656 1 96.94 99 GLY A CA 1
ATOM 801 C C . GLY A 1 99 ? -11.07 -19.5 -10.148 1 96.94 99 GLY A C 1
ATOM 802 O O . GLY A 1 99 ? -11.992 -20 -10.797 1 96.94 99 GLY A O 1
ATOM 803 N N . TYR A 1 100 ? -10.164 -18.75 -10.672 1 97.88 100 TYR A N 1
ATOM 804 C CA . TYR A 1 100 ? -10.18 -18.469 -12.109 1 97.88 100 TYR A CA 1
ATOM 805 C C . TYR A 1 100 ? -9.164 -19.328 -12.844 1 97.88 100 TYR A C 1
ATOM 807 O O . TYR A 1 100 ? -7.988 -19.375 -12.461 1 97.88 100 TYR A O 1
ATOM 815 N N . LYS A 1 101 ? -9.68 -19.969 -13.867 1 98.12 101 LYS A N 1
ATOM 816 C CA . LYS A 1 101 ? -8.789 -20.75 -14.719 1 98.12 101 LYS A CA 1
ATOM 817 C C . LYS A 1 101 ? -7.902 -19.828 -15.57 1 98.12 101 LYS A C 1
ATOM 819 O O . LYS A 1 101 ? -8.227 -18.672 -15.781 1 98.12 101 LYS A O 1
ATOM 824 N N . ALA A 1 102 ? -6.879 -20.422 -16.062 1 98.44 102 ALA A N 1
ATOM 825 C CA . ALA A 1 102 ? -5.949 -19.672 -16.891 1 98.44 102 ALA A CA 1
ATOM 826 C C . ALA A 1 102 ? -6.668 -19.031 -18.078 1 98.44 102 ALA A C 1
ATOM 828 O O . ALA A 1 102 ? -7.414 -19.703 -18.797 1 98.44 102 ALA A O 1
ATOM 829 N N . THR A 1 103 ? -6.352 -17.797 -18.281 1 98.5 103 THR A N 1
ATOM 830 C CA . THR A 1 103 ? -7.008 -17.078 -19.359 1 98.5 103 THR A CA 1
ATOM 831 C C . THR A 1 103 ? -6.012 -16.734 -20.469 1 98.5 103 THR A C 1
ATOM 833 O O . THR A 1 103 ? -6.406 -16.406 -21.594 1 98.5 103 THR A O 1
ATOM 836 N N . GLY A 1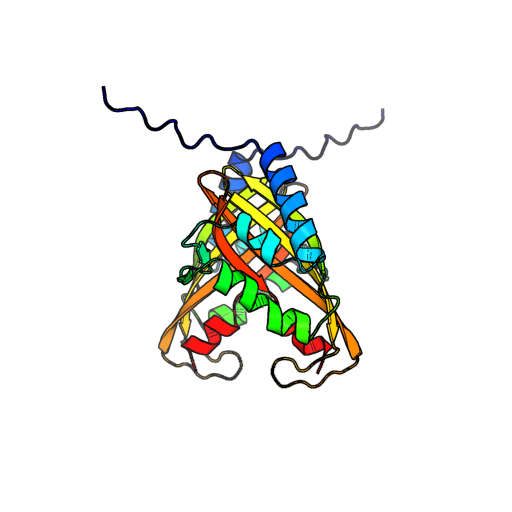 104 ? -4.762 -16.719 -20.062 1 98.62 104 GLY A N 1
ATOM 837 C CA . GLY A 1 104 ? -3.732 -16.297 -21 1 98.62 104 GLY A CA 1
ATOM 838 C C . GLY A 1 104 ? -3.568 -14.789 -21.062 1 98.62 104 GLY A C 1
ATOM 839 O O . GLY A 1 104 ? -2.688 -14.281 -21.766 1 98.62 104 GLY A O 1
ATOM 840 N N . ARG A 1 105 ? -4.293 -14.016 -20.281 1 98.69 105 ARG A N 1
ATOM 841 C CA . ARG A 1 105 ? -4.258 -12.555 -20.312 1 98.69 105 ARG A CA 1
ATOM 842 C C . ARG A 1 105 ? -3.062 -12.023 -19.531 1 98.69 105 ARG A C 1
ATOM 844 O O . ARG A 1 105 ? -2.672 -12.594 -18.516 1 98.69 105 ARG A O 1
ATOM 851 N N . LYS A 1 106 ? -2.537 -10.938 -19.969 1 98.75 106 LYS A N 1
ATOM 852 C CA . LYS A 1 106 ? -1.553 -10.172 -19.203 1 98.75 106 LYS A CA 1
ATOM 853 C C . LYS A 1 106 ? -2.23 -9.273 -18.172 1 98.75 106 LYS A C 1
ATOM 855 O O . LYS A 1 106 ? -3.314 -8.742 -18.422 1 98.75 106 LYS A O 1
ATOM 860 N N . ILE A 1 107 ? -1.598 -9.172 -17.062 1 98.75 107 ILE A N 1
ATOM 861 C CA . ILE A 1 107 ? -2.166 -8.336 -16.016 1 98.75 107 ILE A CA 1
ATOM 862 C C . ILE A 1 107 ? -1.146 -7.281 -15.586 1 98.75 107 ILE A C 1
ATOM 864 O O . ILE A 1 107 ? 0.056 -7.445 -15.812 1 98.75 107 ILE A O 1
ATOM 868 N N . GLU A 1 108 ? -1.598 -6.191 -15.117 1 98.75 108 GLU A N 1
ATOM 869 C CA . GLU A 1 108 ? -0.861 -5.172 -14.375 1 98.75 108 GLU A CA 1
ATOM 870 C C . GLU A 1 108 ? -1.615 -4.75 -13.117 1 98.75 108 GLU A C 1
ATOM 872 O O . GLU A 1 108 ? -2.838 -4.59 -13.141 1 98.75 108 GLU A O 1
ATOM 877 N N . THR A 1 109 ? -0.923 -4.652 -12.055 1 98.69 109 THR A N 1
ATOM 878 C CA . THR A 1 109 ? -1.539 -4.219 -10.805 1 98.69 109 THR A CA 1
ATOM 879 C C . THR A 1 109 ? -0.522 -3.504 -9.922 1 98.69 109 THR A C 1
ATOM 881 O O . THR A 1 109 ? 0.682 -3.562 -10.172 1 98.69 109 THR A O 1
ATOM 884 N N . ASN A 1 110 ? -0.956 -2.795 -8.906 1 98.81 110 ASN A N 1
ATOM 885 C CA . ASN A 1 110 ? -0.074 -2.123 -7.957 1 98.81 110 ASN A CA 1
ATOM 886 C C . ASN A 1 110 ? 0.182 -2.984 -6.723 1 98.81 110 ASN A C 1
ATOM 888 O O . ASN A 1 110 ? -0.664 -3.793 -6.34 1 98.81 110 ASN A O 1
ATOM 892 N N . GLN A 1 111 ? 1.257 -2.818 -6.156 1 98.88 111 GLN A N 1
ATOM 893 C CA . GLN A 1 111 ? 1.633 -3.412 -4.875 1 98.88 111 GLN A CA 1
ATOM 894 C C . GLN A 1 111 ? 2.422 -2.422 -4.023 1 98.88 111 GLN A C 1
ATOM 896 O O . GLN A 1 111 ? 3.293 -1.713 -4.531 1 98.88 111 GLN A O 1
ATOM 901 N N . PHE A 1 112 ? 2.074 -2.361 -2.754 1 98.94 112 PHE A N 1
ATOM 902 C CA . PHE A 1 112 ? 2.811 -1.564 -1.781 1 98.94 112 PHE A CA 1
ATOM 903 C C . PHE A 1 112 ? 3.521 -2.461 -0.774 1 98.94 112 PHE A C 1
ATOM 905 O O . PHE A 1 112 ? 2.965 -3.469 -0.332 1 98.94 112 PHE A O 1
ATOM 912 N N . THR A 1 113 ? 4.734 -2.07 -0.421 1 98.88 113 THR A N 1
ATOM 913 C CA . THR A 1 113 ? 5.477 -2.779 0.614 1 98.88 113 THR A CA 1
ATOM 914 C C . THR A 1 113 ? 6.258 -1.799 1.485 1 98.88 113 THR A C 1
ATOM 916 O O . THR A 1 113 ? 6.844 -0.84 0.979 1 98.88 113 THR A O 1
ATOM 919 N N . LEU A 1 114 ? 6.254 -1.99 2.773 1 98.94 114 LEU A N 1
ATOM 920 C CA . LEU A 1 114 ? 7.102 -1.3 3.738 1 98.94 114 LEU A CA 1
ATOM 921 C C . LEU A 1 114 ? 8 -2.287 4.473 1 98.94 114 LEU A C 1
ATOM 923 O O . LEU A 1 114 ? 7.527 -3.291 5.008 1 98.94 114 LEU A O 1
ATOM 927 N N . TYR A 1 115 ? 9.281 -2.016 4.445 1 98.75 115 TYR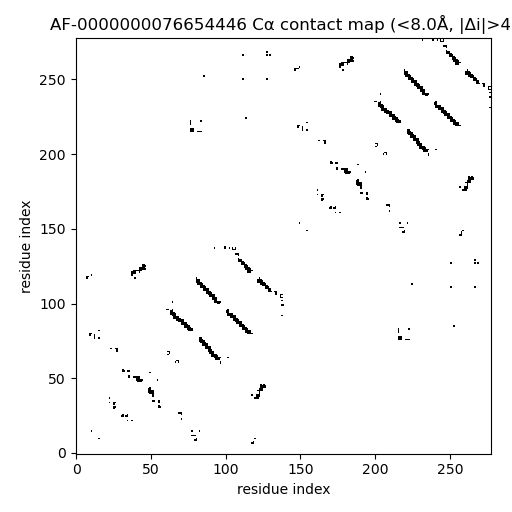 A N 1
ATOM 928 C CA . TYR A 1 115 ? 10.242 -2.805 5.207 1 98.75 115 TYR A CA 1
ATOM 929 C C . TYR A 1 115 ? 10.797 -2.004 6.379 1 98.75 115 TYR A C 1
ATOM 931 O O . TYR A 1 115 ? 11.086 -0.812 6.246 1 98.75 115 TYR A O 1
ATOM 939 N N . HIS A 1 116 ? 10.906 -2.635 7.504 1 98.62 116 HIS A N 1
ATOM 940 C CA . HIS A 1 116 ? 11.75 -2.166 8.602 1 98.62 116 HIS A CA 1
ATOM 941 C C . HIS A 1 116 ? 13.008 -3.01 8.727 1 98.62 116 HIS A C 1
ATOM 943 O O . HIS A 1 116 ? 12.938 -4.223 8.93 1 98.62 116 HIS A O 1
ATOM 949 N N . VAL A 1 117 ? 14.156 -2.371 8.578 1 98 117 VAL A N 1
ATOM 950 C CA . VAL A 1 117 ? 15.438 -3.076 8.594 1 98 117 VAL A CA 1
ATOM 951 C C . VAL A 1 117 ? 16.031 -3.018 9.992 1 98 117 VAL A C 1
ATOM 953 O O . VAL A 1 117 ? 16.125 -1.942 10.594 1 98 117 VAL A O 1
ATOM 956 N N . VAL A 1 118 ? 16.344 -4.121 10.547 1 96 118 VAL A N 1
ATOM 957 C CA . VAL A 1 118 ? 17.047 -4.262 11.812 1 96 118 VAL A CA 1
ATOM 958 C C . VAL A 1 118 ? 18.281 -5.148 11.617 1 96 118 VAL A C 1
ATOM 960 O O . VAL A 1 118 ? 18.172 -6.27 11.117 1 96 118 VAL A O 1
ATOM 963 N N . ASP A 1 119 ? 19.453 -4.609 11.961 1 93.19 119 ASP A N 1
ATOM 964 C CA . ASP A 1 119 ? 20.719 -5.336 11.867 1 93.19 119 ASP A CA 1
ATOM 965 C C . ASP A 1 119 ? 20.938 -5.875 10.453 1 93.19 119 ASP A C 1
ATOM 967 O O . ASP A 1 119 ? 21.297 -7.039 10.273 1 93.19 119 ASP A O 1
ATOM 971 N N . GLY A 1 120 ? 20.469 -5.133 9.516 1 93.88 120 GLY A N 1
ATOM 972 C CA . GLY A 1 120 ? 20.781 -5.406 8.125 1 93.88 120 GLY A CA 1
ATOM 973 C C . GLY A 1 120 ? 19.812 -6.379 7.477 1 93.88 120 GLY A C 1
ATOM 974 O O . GLY A 1 120 ? 19.984 -6.758 6.316 1 93.88 120 GLY A O 1
ATOM 975 N N . LYS A 1 121 ? 18.766 -6.758 8.18 1 97.19 121 LYS A N 1
ATOM 976 C CA . LYS A 1 121 ? 17.766 -7.695 7.672 1 97.19 121 LYS A CA 1
ATOM 977 C C . LYS A 1 121 ? 16.359 -7.082 7.707 1 97.19 121 LYS A C 1
ATOM 979 O O . LYS A 1 121 ? 16.094 -6.18 8.508 1 97.19 121 LYS A O 1
ATOM 984 N N . PHE A 1 122 ? 15.555 -7.512 6.758 1 98.44 122 PHE A N 1
ATOM 985 C CA . PHE A 1 122 ? 14.148 -7.16 6.879 1 98.44 122 PHE A CA 1
ATOM 986 C C . PHE A 1 122 ? 13.516 -7.855 8.078 1 98.44 122 PHE A C 1
ATOM 988 O O . PHE A 1 122 ? 13.336 -9.078 8.062 1 98.44 122 PHE A O 1
ATOM 995 N N . ALA A 1 123 ? 13.156 -7.117 9.086 1 98.5 123 ALA A N 1
ATOM 996 C CA . ALA A 1 123 ? 12.617 -7.684 10.32 1 98.5 123 ALA A CA 1
ATOM 997 C C . ALA A 1 123 ? 11.094 -7.582 10.344 1 98.5 123 ALA A C 1
ATOM 999 O O . ALA A 1 123 ? 10.414 -8.422 10.953 1 98.5 123 ALA A O 1
ATOM 1000 N N . GLN A 1 124 ? 10.57 -6.539 9.742 1 98.75 124 GLN A N 1
ATOM 1001 C CA . GLN A 1 124 ? 9.133 -6.332 9.578 1 98.75 124 GLN A CA 1
ATOM 1002 C C . GLN A 1 124 ? 8.805 -5.926 8.148 1 98.75 124 GLN A C 1
ATOM 1004 O O . GLN A 1 124 ? 9.539 -5.152 7.527 1 98.75 124 GLN A O 1
ATOM 1009 N N . VAL A 1 125 ? 7.719 -6.473 7.703 1 98.69 125 VAL A N 1
ATOM 1010 C CA . VAL A 1 125 ? 7.242 -6.176 6.359 1 98.69 125 VAL A CA 1
ATOM 1011 C C . VAL A 1 125 ? 5.727 -5.98 6.379 1 98.69 125 VAL A C 1
ATOM 1013 O O . VAL A 1 125 ? 5 -6.766 6.992 1 98.69 125 VAL A O 1
ATOM 1016 N N . TRP A 1 126 ? 5.266 -4.949 5.887 1 98.81 126 TRP A N 1
ATOM 1017 C CA . TRP A 1 126 ? 3.871 -4.754 5.496 1 98.81 126 TRP A CA 1
ATOM 1018 C C . TRP A 1 126 ? 3.723 -4.773 3.979 1 98.81 126 TRP A C 1
ATOM 1020 O O . TRP A 1 126 ? 4.484 -4.117 3.266 1 98.81 126 TRP A O 1
ATOM 1030 N N . ASP A 1 127 ? 2.812 -5.512 3.529 1 98.62 127 ASP A N 1
ATOM 1031 C CA . ASP A 1 127 ? 2.697 -5.73 2.09 1 98.62 127 ASP A CA 1
ATOM 1032 C C . ASP A 1 127 ? 1.234 -5.84 1.665 1 98.62 127 ASP A C 1
ATOM 1034 O O . ASP A 1 127 ? 0.418 -6.426 2.379 1 98.62 127 ASP A O 1
ATOM 1038 N N . LEU A 1 128 ? 0.915 -5.273 0.478 1 98.75 128 LEU A N 1
ATOM 1039 C CA . LEU A 1 128 ? -0.442 -5.316 -0.055 1 98.75 128 LEU A CA 1
ATOM 1040 C C . LEU A 1 128 ? -0.43 -5.25 -1.579 1 98.75 128 LEU A C 1
ATOM 1042 O O . LEU A 1 128 ? 0.093 -4.297 -2.158 1 98.75 128 LEU A O 1
ATOM 1046 N N . VAL A 1 129 ? -0.97 -6.266 -2.197 1 98.38 129 VAL A N 1
ATOM 1047 C CA . VAL A 1 129 ? -1.186 -6.289 -3.639 1 98.38 129 VAL A CA 1
ATOM 1048 C C . VAL A 1 129 ? -2.633 -5.914 -3.953 1 98.38 129 VAL A C 1
ATOM 1050 O O . VAL A 1 129 ? -3.555 -6.324 -3.242 1 98.38 129 VAL A O 1
ATOM 1053 N N . ASP A 1 130 ? -2.85 -5.156 -5.02 1 98.56 130 ASP A N 1
ATOM 1054 C CA . ASP A 1 130 ? -4.195 -4.852 -5.488 1 98.56 130 ASP A CA 1
ATOM 1055 C C . ASP A 1 130 ? -4.793 -6.027 -6.258 1 98.56 130 ASP A C 1
ATOM 1057 O O . ASP A 1 130 ? -4.895 -5.984 -7.488 1 98.56 130 ASP A O 1
ATOM 1061 N N . PHE A 1 131 ? -5.34 -6.957 -5.527 1 97.56 131 PHE A N 1
ATOM 1062 C CA . PHE A 1 131 ? -5.867 -8.164 -6.148 1 97.56 131 PHE A CA 1
ATOM 1063 C C . PHE A 1 131 ? -7.191 -7.883 -6.848 1 97.56 131 PHE A C 1
ATOM 1065 O O . PHE A 1 131 ? -7.543 -8.555 -7.82 1 97.56 131 PHE A O 1
ATOM 1072 N N . GLU A 1 132 ? -7.891 -6.918 -6.387 1 96.81 132 GLU A N 1
ATOM 1073 C CA . GLU A 1 132 ? -9.148 -6.594 -7.055 1 96.81 132 GLU A CA 1
ATOM 1074 C C . GLU A 1 132 ? -8.906 -6.164 -8.5 1 96.81 132 GLU A C 1
ATOM 1076 O O . GLU A 1 132 ? -9.578 -6.645 -9.414 1 96.81 132 GLU A O 1
ATOM 1081 N N . THR A 1 133 ? -7.953 -5.262 -8.633 1 98 133 THR A N 1
ATOM 1082 C CA . THR A 1 133 ? -7.598 -4.832 -9.984 1 98 133 THR A CA 1
ATOM 1083 C C . THR A 1 133 ? -7.07 -6.008 -10.797 1 98 133 THR A C 1
ATOM 1085 O O . THR A 1 133 ? -7.438 -6.172 -11.969 1 98 133 THR A O 1
ATOM 1088 N N . LEU A 1 134 ? -6.227 -6.836 -10.203 1 98.44 134 LEU A N 1
ATOM 1089 C CA . LEU A 1 134 ? -5.688 -8.008 -10.875 1 98.44 134 LEU A CA 1
ATOM 1090 C C . LEU A 1 134 ? -6.812 -8.93 -11.352 1 98.44 134 LEU A C 1
ATOM 1092 O O . LEU A 1 134 ? -6.867 -9.289 -12.523 1 98.44 134 LEU A O 1
ATOM 1096 N N . ILE A 1 135 ? -7.73 -9.25 -10.5 1 97.94 135 ILE A N 1
ATOM 1097 C CA . ILE A 1 135 ? -8.805 -10.195 -10.773 1 97.94 135 ILE A CA 1
ATOM 1098 C C . ILE A 1 135 ? -9.719 -9.633 -11.859 1 97.94 135 ILE A C 1
ATOM 1100 O O . ILE A 1 135 ? -10.195 -10.375 -12.727 1 97.94 135 ILE A O 1
ATOM 1104 N N . SER A 1 136 ? -9.914 -8.352 -11.844 1 97.94 136 SER A N 1
ATOM 1105 C CA . SER A 1 136 ? -10.773 -7.742 -12.859 1 97.94 136 SER A CA 1
ATOM 1106 C C . SER A 1 136 ? -10.195 -7.945 -14.258 1 97.94 136 SER A C 1
ATOM 1108 O O . SER A 1 136 ? -10.93 -7.887 -15.25 1 97.94 136 SER A O 1
ATOM 1110 N N . GLN A 1 137 ? -8.953 -8.172 -14.359 1 98.44 137 GLN A N 1
ATOM 1111 C CA . GLN A 1 137 ? -8.273 -8.305 -15.648 1 98.44 137 GLN A CA 1
ATOM 1112 C C . GLN A 1 137 ? -8.273 -9.758 -16.125 1 98.44 137 GLN A C 1
ATOM 1114 O O . GLN A 1 137 ? -7.961 -10.039 -17.281 1 98.44 137 GLN A O 1
ATOM 1119 N N . ILE A 1 138 ? -8.664 -10.672 -15.273 1 97.62 138 ILE A N 1
ATOM 1120 C CA . ILE A 1 138 ? -8.547 -12.078 -15.664 1 97.62 138 ILE A CA 1
ATOM 1121 C C . ILE A 1 138 ? -9.922 -12.734 -15.633 1 97.62 138 ILE A C 1
ATOM 1123 O O . ILE A 1 138 ? -10.047 -13.938 -15.891 1 97.62 138 ILE A O 1
ATOM 1127 N N . LYS A 1 139 ? -10.914 -12.07 -15.289 1 91.19 139 LYS A N 1
ATOM 1128 C CA . LYS A 1 139 ? -12.273 -12.594 -15.297 1 91.19 139 LYS A CA 1
ATOM 1129 C C . LYS A 1 139 ? -12.797 -12.758 -16.719 1 91.19 139 LYS A C 1
ATOM 1131 O O . LYS A 1 139 ? -12.359 -12.055 -17.625 1 91.19 139 LYS A O 1
ATOM 1136 N N . MET B 1 1 ? 15.125 38.406 -21.062 1 32.62 1 MET B N 1
ATOM 1137 C CA . MET B 1 1 ? 15.641 37.719 -19.891 1 32.62 1 MET B CA 1
ATOM 1138 C C . MET B 1 1 ? 14.703 36.562 -19.484 1 32.62 1 MET B C 1
ATOM 1140 O O . MET B 1 1 ? 13.508 36.812 -19.281 1 32.62 1 MET B O 1
ATOM 1144 N N . ALA B 1 2 ? 14.914 35.344 -19.953 1 40 2 ALA B N 1
ATOM 1145 C CA . ALA B 1 2 ? 14 34.25 -19.656 1 40 2 ALA B CA 1
ATOM 1146 C C . ALA B 1 2 ? 13.734 34.125 -18.156 1 40 2 ALA B C 1
ATOM 1148 O O . ALA B 1 2 ? 14.656 34.219 -17.344 1 40 2 ALA B O 1
ATOM 1149 N N . SER B 1 3 ? 12.695 34.656 -17.594 1 38.22 3 SER B N 1
ATOM 1150 C CA . SER B 1 3 ? 12.328 34.531 -16.172 1 38.22 3 SER B CA 1
ATOM 1151 C C . SER B 1 3 ? 12.625 33.156 -15.633 1 38.22 3 SER B C 1
ATOM 1153 O O . SER B 1 3 ? 12.148 32.156 -16.188 1 38.22 3 SER B O 1
ATOM 1155 N N . GLN B 1 4 ? 13.844 32.844 -15.266 1 39.66 4 GLN B N 1
ATOM 1156 C CA . GLN B 1 4 ? 14.242 31.594 -14.625 1 39.66 4 GLN B CA 1
ATOM 1157 C C . GLN B 1 4 ? 13.141 31.078 -13.703 1 39.66 4 GLN B C 1
ATOM 1159 O O . GLN B 1 4 ? 12.727 31.766 -12.773 1 39.66 4 GLN B O 1
ATOM 1164 N N . GLN B 1 5 ? 12.078 30.531 -14.172 1 40.94 5 GLN B N 1
ATOM 1165 C CA . GLN B 1 5 ? 11.07 29.875 -13.336 1 40.94 5 GLN B CA 1
ATOM 1166 C C . GLN B 1 5 ? 11.688 29.375 -12.039 1 40.94 5 GLN B C 1
ATOM 1168 O O . GLN B 1 5 ? 12.719 28.688 -12.055 1 40.94 5 GLN B O 1
ATOM 1173 N N . ALA B 1 6 ? 11.695 30.078 -10.977 1 46.81 6 ALA B N 1
ATOM 1174 C CA . ALA B 1 6 ? 12.18 29.703 -9.648 1 46.81 6 ALA B CA 1
ATOM 1175 C C . ALA B 1 6 ? 12.078 28.203 -9.438 1 46.81 6 ALA B C 1
ATOM 1177 O O . ALA B 1 6 ? 11.078 27.578 -9.805 1 46.81 6 ALA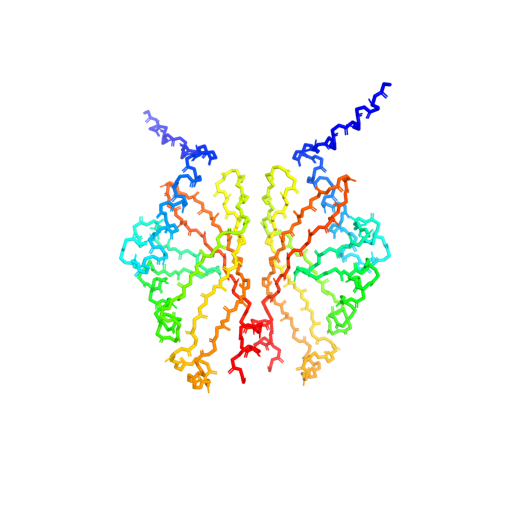 B O 1
ATOM 1178 N N . PRO B 1 7 ? 13.117 27.453 -9.398 1 48.59 7 PRO B N 1
ATOM 1179 C CA . PRO B 1 7 ? 13.086 26 -9.227 1 48.59 7 PRO B CA 1
ATOM 1180 C C . PRO B 1 7 ? 12.031 25.547 -8.219 1 48.59 7 PRO B C 1
ATOM 1182 O O . PRO B 1 7 ? 11.727 26.281 -7.27 1 48.59 7 PRO B O 1
ATOM 1185 N N . SER B 1 8 ? 10.945 24.953 -8.625 1 55.41 8 SER B N 1
ATOM 1186 C CA . SER B 1 8 ? 9.961 24.391 -7.703 1 55.41 8 SER B CA 1
ATOM 1187 C C . SER B 1 8 ? 10.617 23.969 -6.387 1 55.41 8 SER B C 1
ATOM 1189 O O . SER B 1 8 ? 11.539 23.156 -6.383 1 55.41 8 SER B O 1
ATOM 1191 N N . GLN B 1 9 ? 10.938 24.859 -5.523 1 60.38 9 GLN B N 1
ATOM 1192 C CA . GLN B 1 9 ? 11.672 24.656 -4.277 1 60.38 9 GLN B CA 1
ATOM 1193 C C . GLN B 1 9 ? 11.086 23.5 -3.477 1 60.38 9 GLN B C 1
ATOM 1195 O O . GLN B 1 9 ? 9.898 23.5 -3.141 1 60.38 9 GLN B O 1
ATOM 1200 N N . SER B 1 10 ? 11.766 22.297 -3.508 1 74.19 10 SER B N 1
ATOM 1201 C CA . SER B 1 10 ? 11.453 21.156 -2.652 1 74.19 10 SER B CA 1
ATOM 1202 C C . SER B 1 10 ? 11.453 21.547 -1.181 1 74.19 10 SER B C 1
ATOM 1204 O O . SER B 1 10 ? 12.25 22.391 -0.756 1 74.19 10 SER B O 1
ATOM 1206 N N . LYS B 1 11 ? 10.344 21.312 -0.54 1 82 11 LYS B N 1
ATOM 1207 C CA . LYS B 1 11 ? 10.211 21.5 0.901 1 82 11 LYS B CA 1
ATOM 1208 C C . LYS B 1 11 ? 11.148 20.578 1.67 1 82 11 LYS B C 1
ATOM 1210 O O . LYS B 1 11 ? 11.594 19.562 1.143 1 82 11 LYS B O 1
ATOM 1215 N N . SER B 1 12 ? 11.422 21.047 2.814 1 89.69 12 SER B N 1
ATOM 1216 C CA . SER B 1 12 ? 12.172 20.188 3.723 1 89.69 12 SER B CA 1
ATOM 1217 C C . SER B 1 12 ? 11.312 19.031 4.227 1 89.69 12 SER B C 1
ATOM 1219 O O . SER B 1 12 ? 10.078 19.078 4.117 1 89.69 12 SER B O 1
ATOM 1221 N N . ILE B 1 13 ? 11.938 18.047 4.754 1 92.56 13 ILE B N 1
ATOM 1222 C CA . ILE B 1 13 ? 11.242 16.906 5.328 1 92.56 13 ILE B CA 1
ATOM 1223 C C . ILE B 1 13 ? 10.32 17.375 6.457 1 92.56 13 ILE B C 1
ATOM 1225 O O . ILE B 1 13 ? 9.18 16.906 6.566 1 92.56 13 ILE B O 1
ATOM 1229 N N . ASP B 1 14 ? 10.781 18.297 7.293 1 94.19 14 ASP B N 1
ATOM 1230 C CA . ASP B 1 14 ? 9.977 18.812 8.398 1 94.19 14 ASP B CA 1
ATOM 1231 C C . ASP B 1 14 ? 8.734 19.547 7.875 1 94.19 14 ASP B C 1
ATOM 1233 O O . ASP B 1 14 ? 7.664 19.453 8.477 1 94.19 14 ASP B O 1
ATOM 1237 N N . GLU B 1 15 ? 8.914 20.25 6.82 1 95.69 15 GLU B N 1
ATOM 1238 C CA . GLU B 1 15 ? 7.785 20.953 6.219 1 95.69 15 GLU B CA 1
ATOM 1239 C C . GLU B 1 15 ? 6.758 19.969 5.66 1 95.69 15 GLU B C 1
ATOM 1241 O O . GLU B 1 15 ? 5.551 20.188 5.785 1 95.69 15 GLU B O 1
ATOM 1246 N N . TYR B 1 16 ? 7.242 18.922 5.07 1 96.62 16 TYR B N 1
ATOM 1247 C CA . TYR B 1 16 ? 6.34 17.906 4.555 1 96.62 16 TYR B CA 1
ATOM 1248 C C . TYR B 1 16 ? 5.605 17.203 5.691 1 96.62 16 TYR B C 1
ATOM 1250 O O . TYR B 1 16 ? 4.426 16.875 5.566 1 96.62 16 TYR B O 1
ATOM 1258 N N . ARG B 1 17 ? 6.285 16.922 6.777 1 97.06 17 ARG B N 1
ATOM 1259 C CA . ARG B 1 17 ? 5.645 16.312 7.934 1 97.06 17 ARG B CA 1
ATOM 1260 C C . ARG B 1 17 ? 4.543 17.203 8.492 1 97.06 17 ARG B C 1
ATOM 1262 O O . ARG B 1 17 ? 3.463 16.719 8.844 1 97.06 17 ARG B O 1
ATOM 1269 N N . ALA B 1 18 ? 4.836 18.516 8.562 1 96.75 18 ALA B N 1
ATOM 1270 C CA . ALA B 1 18 ? 3.838 19.469 9.039 1 96.75 18 ALA B CA 1
ATOM 1271 C C . ALA B 1 18 ? 2.65 19.531 8.086 1 96.75 18 ALA B C 1
ATOM 1273 O O . ALA B 1 18 ? 1.496 19.562 8.523 1 96.75 18 ALA B O 1
ATOM 1274 N N . LEU B 1 19 ? 2.992 19.594 6.82 1 96.81 19 LEU B N 1
ATOM 1275 C CA . LEU B 1 19 ? 1.955 19.594 5.797 1 96.81 19 LEU B CA 1
ATOM 1276 C C . LEU B 1 19 ? 1.041 18.391 5.949 1 96.81 19 LEU B C 1
ATOM 1278 O O . LEU B 1 19 ? -0.184 18.516 5.957 1 96.81 19 LEU B O 1
ATOM 1282 N N . TYR B 1 20 ? 1.637 17.25 6.094 1 98.25 20 TYR B N 1
ATOM 1283 C CA . TYR B 1 20 ? 0.836 16.031 6.129 1 98.25 20 TYR B CA 1
ATOM 1284 C C . TYR B 1 20 ? 0.054 15.938 7.434 1 98.25 20 TYR B C 1
ATOM 1286 O O . TYR B 1 20 ? -1.075 15.438 7.453 1 98.25 20 TYR B O 1
ATOM 1294 N N . LYS B 1 21 ? 0.626 16.344 8.508 1 98.12 21 LYS B N 1
ATOM 1295 C CA . LYS B 1 21 ? -0.09 16.359 9.781 1 98.12 21 LYS B CA 1
ATOM 1296 C C . LYS B 1 21 ? -1.386 17.156 9.68 1 98.12 21 LYS B C 1
ATOM 1298 O O . LYS B 1 21 ? -2.439 16.703 10.133 1 98.12 21 LYS B O 1
ATOM 1303 N N . THR B 1 22 ? -1.248 18.328 9.055 1 98.12 22 THR B N 1
ATOM 1304 C CA . THR B 1 22 ? -2.422 19.172 8.875 1 98.12 22 THR B CA 1
ATOM 1305 C C . THR B 1 22 ? -3.443 18.484 7.965 1 98.12 22 THR B C 1
ATOM 1307 O O . THR B 1 22 ? -4.641 18.5 8.258 1 98.12 22 THR B O 1
ATOM 1310 N N . TYR B 1 23 ? -2.957 17.938 6.926 1 98.5 23 TYR B N 1
ATOM 1311 C CA . TYR B 1 23 ? -3.824 17.234 5.992 1 98.5 23 TYR B CA 1
ATOM 1312 C C . TYR B 1 23 ? -4.547 16.078 6.691 1 98.5 23 TYR B C 1
ATOM 1314 O O . TYR B 1 23 ? -5.758 15.914 6.527 1 98.5 23 TYR B O 1
ATOM 1322 N N . LEU B 1 24 ? -3.854 15.281 7.477 1 98.62 24 LEU B N 1
ATOM 1323 C CA . LEU B 1 24 ? -4.41 14.125 8.172 1 98.62 24 LEU B CA 1
ATOM 1324 C C . LEU B 1 24 ? -5.48 14.562 9.172 1 98.62 24 LEU B C 1
ATOM 1326 O O . LEU B 1 24 ? -6.473 13.852 9.367 1 98.62 24 LEU B O 1
ATOM 1330 N N . GLU B 1 25 ? -5.281 15.719 9.797 1 98.44 25 GLU B N 1
ATOM 1331 C CA . GLU B 1 25 ? -6.301 16.266 10.688 1 98.44 25 GLU B CA 1
ATOM 1332 C C . GLU B 1 25 ? -7.613 16.5 9.953 1 98.44 25 GLU B C 1
ATOM 1334 O O . GLU B 1 25 ? -8.688 16.188 10.469 1 98.44 25 GLU B O 1
ATOM 1339 N N . HIS B 1 26 ? -7.516 17.016 8.742 1 98.19 26 HIS B N 1
ATOM 1340 C CA . HIS B 1 26 ? -8.711 17.219 7.938 1 98.19 26 HIS B CA 1
ATOM 1341 C C . HIS B 1 26 ? -9.344 15.883 7.551 1 98.19 26 HIS B C 1
ATOM 1343 O O . HIS B 1 26 ? -10.57 15.734 7.586 1 98.19 26 HIS B O 1
ATOM 1349 N N . CYS B 1 27 ? -8.531 14.922 7.211 1 97.88 27 CYS B N 1
ATOM 1350 C CA . CYS B 1 27 ? -9.023 13.594 6.875 1 97.88 27 CYS B CA 1
ATOM 1351 C C . CYS B 1 27 ? -9.828 13.008 8.031 1 97.88 27 CYS B C 1
ATOM 1353 O O . CYS B 1 27 ? -10.969 12.586 7.848 1 97.88 27 CYS B O 1
ATOM 1355 N N . ASN B 1 28 ? -9.273 13.07 9.211 1 98.38 28 ASN B N 1
ATOM 1356 C CA . ASN B 1 28 ? -9.883 12.398 10.359 1 98.38 28 ASN B CA 1
ATOM 1357 C C . ASN B 1 28 ? -11.062 13.195 10.914 1 98.38 28 ASN B C 1
ATOM 1359 O O . ASN B 1 28 ? -11.875 12.664 11.664 1 98.38 28 ASN B O 1
ATOM 1363 N N . ALA B 1 29 ? -11.141 14.469 10.5 1 97.81 29 ALA B N 1
ATOM 1364 C CA . ALA B 1 29 ? -12.328 15.266 10.781 1 97.81 29 ALA B CA 1
ATOM 1365 C C . ALA B 1 29 ? -13.398 15.062 9.711 1 97.81 29 ALA B C 1
ATOM 1367 O O . ALA B 1 29 ? -14.5 15.602 9.812 1 97.81 29 ALA B O 1
ATOM 1368 N N . HIS B 1 30 ? -13.055 14.336 8.734 1 97.5 30 HIS B N 1
ATOM 1369 C CA . HIS B 1 30 ? -13.883 14.125 7.555 1 97.5 30 HIS B CA 1
ATOM 1370 C C . HIS B 1 30 ? -14.289 15.453 6.922 1 97.5 30 HIS B C 1
ATOM 1372 O O . HIS B 1 30 ? -15.43 15.609 6.477 1 97.5 30 HIS B O 1
ATOM 1378 N N . ASP B 1 31 ? -13.367 16.391 6.996 1 96.38 31 ASP B N 1
ATOM 1379 C CA . ASP B 1 31 ? -13.539 17.688 6.367 1 96.38 31 ASP B CA 1
ATOM 1380 C C . ASP B 1 31 ? -13.047 17.672 4.922 1 96.38 31 ASP B C 1
ATOM 1382 O O . ASP B 1 31 ? -11.969 18.172 4.621 1 96.38 31 ASP B O 1
ATOM 1386 N N . PHE B 1 32 ? -13.867 17.219 4.051 1 94.19 32 PHE B N 1
ATOM 1387 C CA . PHE B 1 32 ? -13.492 16.969 2.664 1 94.19 32 PHE B CA 1
ATOM 1388 C C . PHE B 1 32 ? -13.281 18.266 1.904 1 94.19 32 PHE B C 1
ATOM 1390 O O . PHE B 1 32 ? -12.453 18.344 0.992 1 94.19 32 PHE B O 1
ATOM 1397 N N . GLU B 1 33 ? -14 19.297 2.275 1 94.19 33 GLU B N 1
ATOM 1398 C CA . GLU B 1 33 ? -13.797 20.609 1.662 1 94.19 33 GLU B CA 1
ATOM 1399 C C . GLU B 1 33 ? -12.391 21.125 1.939 1 94.19 33 GLU B C 1
ATOM 1401 O O . GLU B 1 33 ? -11.695 21.578 1.023 1 94.19 33 GLU B O 1
ATOM 1406 N N . ALA B 1 34 ? -11.977 21.047 3.141 1 96.62 34 ALA B N 1
ATOM 1407 C CA . ALA B 1 34 ? -10.633 21.484 3.508 1 96.62 34 ALA B CA 1
ATOM 1408 C C . ALA B 1 34 ? -9.57 20.625 2.8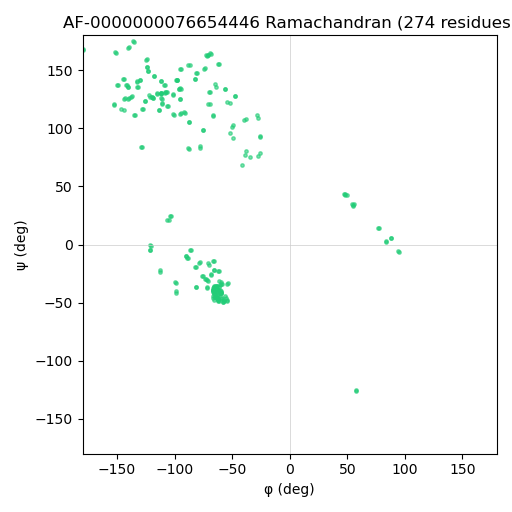34 1 96.62 34 ALA B C 1
ATOM 1410 O O . ALA B 1 34 ? -8.516 21.109 2.441 1 96.62 34 ALA B O 1
ATOM 1411 N N . MET B 1 35 ? -9.805 19.344 2.672 1 97.19 35 MET B N 1
ATOM 1412 C CA . MET B 1 35 ? -8.867 18.422 2.039 1 97.19 35 MET B CA 1
ATOM 1413 C C . MET B 1 35 ? -8.586 18.828 0.6 1 97.19 35 MET B C 1
ATOM 1415 O O . MET B 1 35 ? -7.453 18.703 0.125 1 97.19 35 MET B O 1
ATOM 1419 N N . ARG B 1 36 ? -9.539 19.328 -0.046 1 96.19 36 ARG B N 1
ATOM 1420 C CA . ARG B 1 36 ? -9.445 19.641 -1.467 1 96.19 36 ARG B CA 1
ATOM 1421 C C . ARG B 1 36 ? -8.352 20.672 -1.728 1 96.19 36 ARG B C 1
ATOM 1423 O O . ARG B 1 36 ? -7.688 20.625 -2.768 1 96.19 36 ARG B O 1
ATOM 1430 N N . SER B 1 37 ? -8.117 21.547 -0.82 1 95.69 37 SER B N 1
ATOM 1431 C CA . SER B 1 37 ? -7.137 22.625 -0.991 1 95.69 37 SER B CA 1
ATOM 1432 C C . SER B 1 37 ? -5.719 22.078 -1.071 1 95.69 37 SER B C 1
ATOM 1434 O O . SER B 1 37 ? -4.793 22.781 -1.479 1 95.69 37 SER B O 1
ATOM 1436 N N . PHE B 1 38 ? -5.492 20.844 -0.712 1 98.06 38 PHE B N 1
ATOM 1437 C CA . PHE B 1 38 ? -4.168 20.234 -0.706 1 98.06 38 PHE B CA 1
ATOM 1438 C C . PHE B 1 38 ? -3.859 19.594 -2.057 1 98.06 38 PHE B C 1
ATOM 1440 O O . PHE B 1 38 ? -2.713 19.234 -2.33 1 98.06 38 PHE B O 1
ATOM 1447 N N . TYR B 1 39 ? -4.828 19.469 -2.904 1 98.31 39 TYR B N 1
ATOM 1448 C CA . TYR B 1 39 ? -4.676 18.719 -4.148 1 98.31 39 TYR B CA 1
ATOM 1449 C C . TYR B 1 39 ? -4.387 19.656 -5.312 1 98.31 39 TYR B C 1
ATOM 1451 O O . TYR B 1 39 ? -4.93 20.766 -5.379 1 98.31 39 TYR B O 1
ATOM 1459 N N . ALA B 1 40 ? -3.506 19.234 -6.219 1 97.88 40 ALA B N 1
ATOM 1460 C CA . ALA B 1 40 ? -3.408 19.875 -7.531 1 97.88 40 ALA B CA 1
ATOM 1461 C C . ALA B 1 40 ? -4.648 19.594 -8.375 1 97.88 40 ALA B C 1
ATOM 1463 O O . ALA B 1 40 ? -5.43 18.688 -8.055 1 97.88 40 ALA B O 1
ATOM 1464 N N . SER B 1 41 ? -4.824 20.391 -9.438 1 96.62 41 SER B N 1
ATOM 1465 C CA . SER B 1 41 ? -5.91 20.188 -10.391 1 96.62 41 SER B CA 1
ATOM 1466 C C . SER B 1 41 ? -5.41 20.297 -11.828 1 96.62 41 SER B C 1
ATOM 1468 O O . SER B 1 41 ? -5 21.375 -12.266 1 96.62 41 SER B O 1
ATOM 1470 N N . PRO B 1 42 ? -5.414 19.156 -12.508 1 97.06 42 PRO B N 1
ATOM 1471 C CA . PRO B 1 42 ? -5.898 17.828 -12.102 1 97.06 42 PRO B CA 1
ATOM 1472 C C . PRO B 1 42 ? -4.973 17.141 -11.102 1 97.06 42 PRO B C 1
ATOM 1474 O O . PRO B 1 42 ? -3.799 17.5 -10.992 1 97.06 42 PRO B O 1
ATOM 1477 N N . LEU B 1 43 ? -5.57 16.297 -10.297 1 97.81 43 LEU B N 1
ATOM 1478 C CA . LEU B 1 43 ? -4.906 15.305 -9.461 1 97.81 43 LEU B CA 1
ATOM 1479 C C . LEU B 1 43 ? -4.863 13.953 -10.156 1 97.81 43 LEU B C 1
ATOM 1481 O O . LEU B 1 43 ? -5.855 13.523 -10.75 1 97.81 43 LEU B O 1
ATOM 1485 N N . VAL B 1 44 ? -3.707 13.25 -10.141 1 98.62 44 VAL B N 1
ATOM 1486 C CA . VAL B 1 44 ? -3.613 11.922 -10.727 1 98.62 44 VAL B CA 1
ATOM 1487 C C . VAL B 1 44 ? -3.662 10.867 -9.625 1 98.62 44 VAL B C 1
ATOM 1489 O O . VAL B 1 44 ? -2.746 10.773 -8.805 1 98.62 44 VAL B O 1
ATOM 1492 N N . VAL B 1 45 ? -4.766 10.117 -9.633 1 98.44 45 VAL B N 1
ATOM 1493 C CA . VAL B 1 45 ? -4.941 9.07 -8.625 1 98.44 45 VAL B CA 1
ATOM 1494 C C . VAL B 1 45 ? -4.859 7.699 -9.289 1 98.44 45 VAL B C 1
ATOM 1496 O O . VAL B 1 45 ? -5.641 7.391 -10.195 1 98.44 45 VAL B O 1
ATOM 1499 N N . ASN B 1 46 ? -3.936 6.918 -8.844 1 98.12 46 ASN B N 1
ATOM 1500 C CA . ASN B 1 46 ? -3.723 5.598 -9.422 1 98.12 46 ASN B CA 1
ATOM 1501 C C . ASN B 1 46 ? -3.672 5.656 -10.945 1 98.12 46 ASN B C 1
ATOM 1503 O O . ASN B 1 46 ? -4.352 4.883 -11.625 1 98.12 46 ASN B O 1
ATOM 1507 N N . ASP B 1 47 ? -2.961 6.656 -11.398 1 97.81 47 ASP B N 1
ATOM 1508 C CA . ASP B 1 47 ? -2.576 6.852 -12.789 1 97.81 47 ASP B CA 1
ATOM 1509 C C . ASP B 1 47 ? -3.75 7.371 -13.617 1 97.81 47 ASP B C 1
ATOM 1511 O O . ASP B 1 47 ? -3.729 7.309 -14.844 1 97.81 47 ASP B O 1
ATOM 1515 N N . LYS B 1 48 ? -4.816 7.848 -12.945 1 97.81 48 LYS B N 1
ATOM 1516 C CA . LYS B 1 48 ? -5.961 8.438 -13.625 1 97.81 48 LYS B CA 1
ATOM 1517 C C . LYS B 1 48 ? -6.168 9.891 -13.188 1 97.81 48 LYS B C 1
ATOM 1519 O O . LYS B 1 48 ? -6.254 10.18 -11.992 1 97.81 48 LYS B O 1
ATOM 1524 N N . PRO B 1 49 ? -6.25 10.773 -14.133 1 98.38 49 PRO B N 1
ATOM 1525 C CA . PRO B 1 49 ? -6.551 12.164 -13.758 1 98.38 49 PRO B CA 1
ATOM 1526 C C . PRO B 1 49 ? -7.984 12.344 -13.273 1 98.38 49 PRO B C 1
ATOM 1528 O O . PRO B 1 49 ? -8.922 11.859 -13.906 1 98.38 49 PRO B O 1
ATOM 1531 N N . ILE B 1 50 ? -8.148 12.984 -12.18 1 98.19 50 ILE B N 1
ATOM 1532 C CA . ILE B 1 50 ? -9.453 13.312 -11.625 1 98.19 50 ILE B CA 1
ATOM 1533 C C . ILE B 1 50 ? -9.422 14.727 -11.039 1 98.19 50 ILE B C 1
ATOM 1535 O O . ILE B 1 50 ? -8.359 15.344 -10.945 1 98.19 50 ILE B O 1
ATOM 1539 N N . THR B 1 51 ? -10.617 15.211 -10.703 1 97.38 51 THR B N 1
ATOM 1540 C CA . THR B 1 51 ? -10.688 16.484 -10.016 1 97.38 51 THR B CA 1
ATOM 1541 C C . THR B 1 51 ? -10.562 16.297 -8.508 1 97.38 51 THR B C 1
ATOM 1543 O O . THR B 1 51 ? -10.836 15.219 -7.988 1 97.38 51 THR B O 1
ATOM 1546 N N . PRO B 1 52 ? -10.094 17.328 -7.832 1 97.06 52 PRO B N 1
ATOM 1547 C CA . PRO B 1 52 ? -10.102 17.25 -6.367 1 97.06 52 PRO B CA 1
ATOM 1548 C C . PRO B 1 52 ? -11.477 16.922 -5.797 1 97.06 52 PRO B C 1
ATOM 1550 O O . PRO B 1 52 ? -11.57 16.188 -4.805 1 97.06 52 PRO B O 1
ATOM 1553 N N . GLU B 1 53 ? -12.516 17.375 -6.422 1 96 53 GLU B N 1
ATOM 1554 C CA . GLU B 1 53 ? -13.883 17.078 -5.984 1 96 53 GLU B CA 1
ATOM 1555 C C . GLU B 1 53 ? -14.195 15.594 -6.133 1 96 53 GLU B C 1
ATOM 1557 O O . GLU B 1 53 ? -14.797 14.984 -5.246 1 96 53 GLU B O 1
ATOM 1562 N N . GLU B 1 54 ? -13.789 15.039 -7.207 1 96.69 54 GLU B N 1
ATOM 1563 C CA . GLU B 1 54 ? -13.977 13.602 -7.414 1 96.69 54 GLU B CA 1
ATOM 1564 C C . GLU B 1 54 ? -13.219 12.789 -6.371 1 96.69 54 GLU B C 1
ATOM 1566 O O . GLU B 1 54 ? -13.719 11.773 -5.879 1 96.69 54 GLU B O 1
ATOM 1571 N N . ALA B 1 55 ? -12.039 13.258 -6.059 1 95.88 55 ALA B N 1
ATOM 1572 C CA . ALA B 1 55 ? -11.211 12.578 -5.066 1 95.88 55 ALA B CA 1
ATOM 1573 C C . ALA B 1 55 ? -11.898 12.57 -3.701 1 95.88 55 ALA B C 1
ATOM 1575 O O . ALA B 1 55 ? -12.008 11.516 -3.062 1 95.88 55 ALA B O 1
ATOM 1576 N N . THR B 1 56 ? -12.391 13.656 -3.246 1 94.38 56 THR B N 1
ATOM 1577 C CA . THR B 1 56 ? -13 13.75 -1.923 1 94.38 56 THR B CA 1
ATOM 1578 C C . THR B 1 56 ? -14.359 13.055 -1.901 1 94.38 56 THR B C 1
ATOM 1580 O O . THR B 1 56 ? -14.742 12.469 -0.891 1 94.38 56 THR B O 1
ATOM 1583 N N 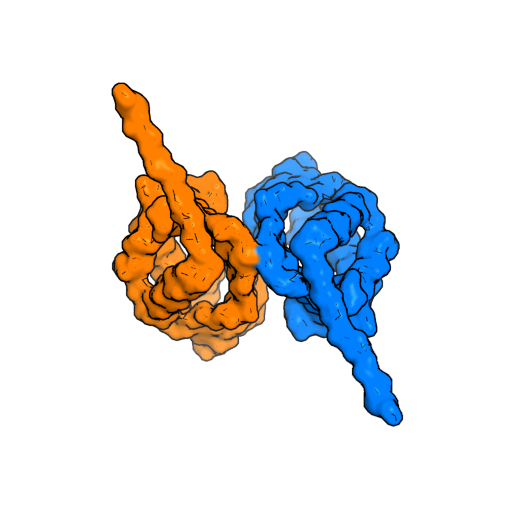. SER B 1 57 ? -15.062 13.031 -3.059 1 93.94 57 SER B N 1
ATOM 1584 C CA . SER B 1 57 ? -16.359 12.367 -3.162 1 93.94 57 SER B CA 1
ATOM 1585 C C . SER B 1 57 ? -16.219 10.859 -3.037 1 93.94 57 SER B C 1
ATOM 1587 O O . SER B 1 57 ? -17.156 10.172 -2.6 1 93.94 57 SER B O 1
ATOM 1589 N N . SER B 1 58 ? -15.094 10.406 -3.377 1 92.88 58 SER B N 1
ATOM 1590 C CA . SER B 1 58 ? -14.852 8.969 -3.344 1 92.88 58 SER B CA 1
ATOM 1591 C C . SER B 1 58 ? -14.797 8.453 -1.91 1 92.88 58 SER B C 1
ATOM 1593 O O . SER B 1 58 ? -14.93 7.25 -1.672 1 92.88 58 SER B O 1
ATOM 1595 N N . PHE B 1 59 ? -14.617 9.258 -0.908 1 94.31 59 PHE B N 1
ATOM 1596 C CA . PHE B 1 59 ? -14.555 8.867 0.495 1 94.31 59 PHE B CA 1
ATOM 1597 C C . PHE B 1 59 ? -15.953 8.703 1.077 1 94.31 59 PHE B C 1
ATOM 1599 O O . PHE B 1 59 ? -16.125 8.031 2.098 1 94.31 59 PHE B O 1
ATOM 1606 N N . GLN B 1 60 ? -16.969 9.289 0.44 1 92.62 60 GLN B N 1
ATOM 1607 C CA . GLN B 1 60 ? -18.312 9.398 1.012 1 92.62 60 GLN B CA 1
ATOM 1608 C C . GLN B 1 60 ? -18.922 8.016 1.245 1 92.62 60 GLN B C 1
ATOM 1610 O O . GLN B 1 60 ? -19.453 7.746 2.32 1 92.62 60 GLN B O 1
ATOM 1615 N N . PRO B 1 61 ? -18.828 7.117 0.285 1 93.94 61 PRO B N 1
ATOM 1616 C CA . PRO B 1 61 ? -19.391 5.785 0.538 1 93.94 61 PRO B CA 1
ATOM 1617 C C . PRO B 1 61 ? -18.734 5.098 1.738 1 93.94 61 PRO B C 1
ATOM 1619 O O . PRO B 1 61 ? -19.391 4.332 2.445 1 93.94 61 PRO B O 1
ATOM 1622 N N . MET B 1 62 ? -17.469 5.332 1.938 1 95.88 62 MET B N 1
ATOM 1623 C CA . MET B 1 62 ? -16.766 4.758 3.084 1 95.88 62 MET B CA 1
ATOM 1624 C C . MET B 1 62 ? -17.312 5.332 4.391 1 95.88 62 MET B C 1
ATOM 1626 O O . MET B 1 62 ? -17.625 4.586 5.316 1 95.88 62 MET B O 1
ATOM 1630 N N . ILE B 1 63 ? -17.422 6.648 4.387 1 96.81 63 ILE B N 1
ATOM 1631 C CA . ILE B 1 63 ? -17.875 7.336 5.59 1 96.81 63 ILE B CA 1
ATOM 1632 C C . ILE B 1 63 ? -19.328 6.953 5.883 1 96.81 63 ILE B C 1
ATOM 1634 O O . ILE B 1 63 ? -19.719 6.812 7.043 1 96.81 63 ILE B O 1
ATOM 1638 N N . ASP B 1 64 ? -20.172 6.781 4.82 1 97.31 64 ASP B N 1
ATOM 1639 C CA . ASP B 1 64 ? -21.547 6.352 4.988 1 97.31 64 ASP B CA 1
ATOM 1640 C C . ASP B 1 64 ? -21.625 4.98 5.648 1 97.31 64 ASP B C 1
ATOM 1642 O O . ASP B 1 64 ? -22.484 4.746 6.512 1 97.31 64 ASP B O 1
ATOM 1646 N N . ALA B 1 65 ? -20.75 4.133 5.273 1 98.38 65 ALA B N 1
ATOM 1647 C CA . ALA B 1 65 ? -20.734 2.768 5.789 1 98.38 65 ALA B CA 1
ATOM 1648 C C . ALA B 1 65 ? -20.062 2.699 7.156 1 98.38 65 ALA B C 1
ATOM 1650 O O . ALA B 1 65 ? -20.469 1.922 8.023 1 98.38 65 ALA B O 1
ATOM 1651 N N . PHE B 1 66 ? -19.016 3.525 7.324 1 98.75 66 PHE B N 1
ATOM 1652 C CA . PHE B 1 66 ? -18.203 3.588 8.539 1 98.75 66 PHE B CA 1
ATOM 1653 C C . PHE B 1 66 ? -18.078 5.023 9.023 1 98.75 66 PHE B C 1
ATOM 1655 O O . PHE B 1 66 ? -17.031 5.652 8.844 1 98.75 66 PHE B O 1
ATOM 1662 N N . PRO B 1 67 ? -19 5.527 9.75 1 98.56 67 PRO B N 1
ATOM 1663 C CA . PRO B 1 67 ? -19.031 6.953 10.086 1 98.56 67 PRO B CA 1
ATOM 1664 C C . PRO B 1 67 ? -17.859 7.383 10.961 1 98.56 67 PRO B C 1
ATOM 1666 O O . PRO B 1 67 ? -17.547 8.57 11.047 1 98.56 67 PRO B O 1
ATOM 1669 N N . ASP B 1 68 ? -17.25 6.461 11.664 1 98.69 68 ASP B N 1
ATOM 1670 C CA . ASP B 1 68 ? -16.094 6.773 12.5 1 98.69 68 ASP B CA 1
ATOM 1671 C C . ASP B 1 68 ? -14.797 6.316 11.844 1 98.69 68 ASP B C 1
ATOM 1673 O O . ASP B 1 68 ? -13.836 5.977 12.531 1 98.69 68 ASP B O 1
ATOM 1677 N N . TRP B 1 69 ? -14.82 6.207 10.508 1 98.62 69 TRP B N 1
ATOM 1678 C CA . TRP B 1 69 ? -13.609 5.879 9.758 1 98.62 69 TRP B CA 1
ATOM 1679 C C . TRP B 1 69 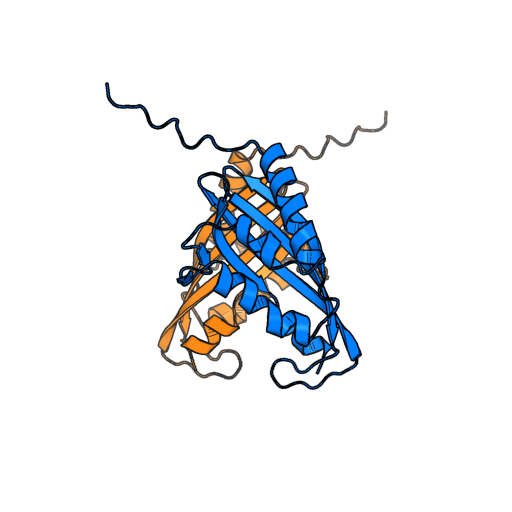? -12.438 6.734 10.219 1 98.62 69 TRP B C 1
ATOM 1681 O O . TRP B 1 69 ? -12.539 7.957 10.297 1 98.62 69 TRP B O 1
ATOM 1691 N N . HIS B 1 70 ? -11.289 6.129 10.57 1 98.88 70 HIS B N 1
ATOM 1692 C CA . HIS B 1 70 ? -10.156 6.867 11.125 1 98.88 70 HIS B CA 1
ATOM 1693 C C . HIS B 1 70 ? -8.836 6.348 10.57 1 98.88 70 HIS B C 1
ATOM 1695 O O . HIS B 1 70 ? -8.57 5.145 10.617 1 98.88 70 HIS B O 1
ATOM 1701 N N . TRP B 1 71 ? -8.094 7.203 10.039 1 98.75 71 TRP B N 1
ATOM 1702 C CA . TRP B 1 71 ? -6.75 6.891 9.57 1 98.75 71 TRP B CA 1
ATOM 1703 C C . TRP B 1 71 ? -5.727 7.051 10.695 1 98.75 71 TRP B C 1
ATOM 1705 O O . TRP B 1 71 ? -5.379 8.172 11.07 1 98.75 71 TRP B O 1
ATOM 1715 N N . ASN B 1 72 ? -5.266 5.977 11.211 1 98.88 72 ASN B N 1
ATOM 1716 C CA . ASN B 1 72 ? -4.164 5.98 12.172 1 98.88 72 ASN B CA 1
ATOM 1717 C C . ASN B 1 72 ? -2.814 5.824 11.484 1 98.88 72 ASN B C 1
ATOM 1719 O O . ASN B 1 72 ? -2.533 4.785 10.883 1 98.88 72 ASN B O 1
ATOM 1723 N N . LEU B 1 73 ? -2.004 6.859 11.555 1 98.81 73 LEU B N 1
ATOM 1724 C CA . LEU B 1 73 ? -0.707 6.828 10.883 1 98.81 73 LEU B CA 1
ATOM 1725 C C . LEU B 1 73 ? 0.243 5.867 11.594 1 98.81 73 LEU B C 1
ATOM 1727 O O . LEU B 1 73 ? 0.53 6.031 12.781 1 98.81 73 LEU B O 1
ATOM 1731 N N . ARG B 1 74 ? 0.701 4.887 10.883 1 98.62 74 ARG B N 1
ATOM 1732 C CA . ARG B 1 74 ? 1.638 3.92 11.445 1 98.62 74 ARG B CA 1
ATOM 1733 C C . ARG B 1 74 ? 3.072 4.254 11.055 1 98.62 74 ARG B C 1
ATOM 1735 O O . ARG B 1 74 ? 3.998 4.07 11.852 1 98.62 74 ARG B O 1
ATOM 1742 N N . ASN B 1 75 ? 3.232 4.664 9.812 1 98.75 75 ASN B N 1
ATOM 1743 C CA . ASN B 1 75 ? 4.555 5.004 9.297 1 98.75 75 ASN B CA 1
ATOM 1744 C C . ASN B 1 75 ? 4.48 6.074 8.211 1 98.75 75 ASN B C 1
ATOM 1746 O O . ASN B 1 75 ? 3.586 6.043 7.367 1 98.75 75 ASN B O 1
ATOM 1750 N N . LEU B 1 76 ? 5.336 6.969 8.281 1 98.62 76 LEU B N 1
ATOM 1751 C CA . LEU B 1 76 ? 5.551 7.988 7.262 1 98.62 76 LEU B CA 1
ATOM 1752 C C . LEU B 1 76 ? 7.02 8.039 6.848 1 98.62 76 LEU B C 1
ATOM 1754 O O . LEU B 1 76 ? 7.895 8.266 7.684 1 98.62 76 LEU B O 1
ATOM 1758 N N . THR B 1 77 ? 7.27 7.734 5.586 1 98.38 77 THR B N 1
ATOM 1759 C CA . THR B 1 77 ? 8.594 7.84 4.98 1 98.38 77 THR B CA 1
ATOM 1760 C C . THR B 1 77 ? 8.617 8.961 3.947 1 98.38 77 THR B C 1
ATOM 1762 O O . THR B 1 77 ? 7.758 9.031 3.066 1 98.38 77 THR B O 1
ATOM 1765 N N . ILE B 1 78 ? 9.578 9.852 4.141 1 97.94 78 ILE B N 1
ATOM 1766 C CA . ILE B 1 78 ? 9.672 10.984 3.227 1 97.94 78 ILE B CA 1
ATOM 1767 C C . ILE B 1 78 ? 11.047 11 2.568 1 97.94 78 ILE B C 1
ATOM 1769 O O . ILE B 1 78 ? 12.07 10.922 3.254 1 97.94 78 ILE B O 1
ATOM 1773 N N . GLU B 1 79 ? 11.109 11.078 1.237 1 96.06 79 GLU B N 1
ATOM 1774 C CA . GLU B 1 79 ? 12.328 11.289 0.462 1 96.06 79 GLU B CA 1
ATOM 1775 C C . GLU B 1 79 ? 12.055 12.164 -0.761 1 96.06 79 GLU B C 1
ATOM 1777 O O . GLU B 1 79 ? 11.172 11.852 -1.565 1 96.06 79 GLU B O 1
ATOM 1782 N N . GLY B 1 80 ? 12.812 13.219 -0.844 1 94.69 80 GLY B N 1
ATOM 1783 C CA . GLY B 1 80 ? 12.477 14.195 -1.874 1 94.69 80 GLY B CA 1
ATOM 1784 C C . GLY B 1 80 ? 11.062 14.727 -1.749 1 94.69 80 GLY B C 1
ATOM 1785 O O . GLY B 1 80 ? 10.664 15.195 -0.68 1 94.69 80 GLY B O 1
ATOM 1786 N N . ASP B 1 81 ? 10.312 14.617 -2.857 1 97.12 81 ASP B N 1
ATOM 1787 C CA . ASP B 1 81 ? 8.953 15.148 -2.869 1 97.12 81 ASP B CA 1
ATOM 1788 C C . ASP B 1 81 ? 7.918 14.023 -2.785 1 97.12 81 ASP B C 1
ATOM 1790 O O . ASP B 1 81 ? 6.766 14.203 -3.186 1 97.12 81 ASP B O 1
ATOM 1794 N N . TYR B 1 82 ? 8.398 12.906 -2.283 1 98.25 82 TYR B N 1
ATOM 1795 C CA . TYR B 1 82 ? 7.508 11.766 -2.133 1 98.25 82 TYR B CA 1
ATOM 1796 C C . TYR B 1 82 ? 7.254 11.461 -0.662 1 98.25 82 TYR B C 1
ATOM 1798 O O . TYR B 1 82 ? 8.188 11.453 0.146 1 98.25 82 TYR B O 1
ATOM 1806 N N . LEU B 1 83 ? 6.016 11.32 -0.293 1 98.81 83 LEU B N 1
ATOM 1807 C CA . LEU B 1 83 ? 5.555 10.898 1.024 1 98.81 83 LEU B CA 1
ATOM 1808 C C . LEU B 1 83 ? 4.875 9.531 0.95 1 98.81 83 LEU B C 1
ATOM 1810 O O . LEU B 1 83 ? 3.848 9.383 0.283 1 98.81 83 LEU B O 1
ATOM 1814 N N . SER B 1 84 ? 5.469 8.555 1.595 1 98.88 84 SER B N 1
ATOM 1815 C CA . SER B 1 84 ? 4.898 7.211 1.634 1 98.88 84 SER B CA 1
ATOM 1816 C C . SER B 1 84 ? 4.352 6.883 3.02 1 98.88 84 SER B C 1
ATOM 1818 O O . SER B 1 84 ? 5.043 7.055 4.023 1 98.88 84 SER B O 1
ATOM 1820 N N . LEU B 1 85 ? 3.107 6.383 3.043 1 98.94 85 LEU B N 1
ATOM 1821 C CA . LEU B 1 85 ? 2.436 6.211 4.324 1 98.94 85 LEU B CA 1
ATOM 1822 C C . LEU B 1 85 ? 1.847 4.809 4.449 1 98.94 85 LEU B C 1
ATOM 1824 O O . LEU B 1 85 ? 1.314 4.266 3.477 1 98.94 85 LEU B O 1
ATOM 1828 N N . LEU B 1 86 ? 1.941 4.273 5.605 1 98.94 86 LEU B N 1
ATOM 1829 C CA . LEU B 1 86 ? 1.159 3.137 6.078 1 98.94 86 LEU B CA 1
ATOM 1830 C C . LEU B 1 86 ? 0.188 3.562 7.176 1 98.94 86 LEU B C 1
ATOM 1832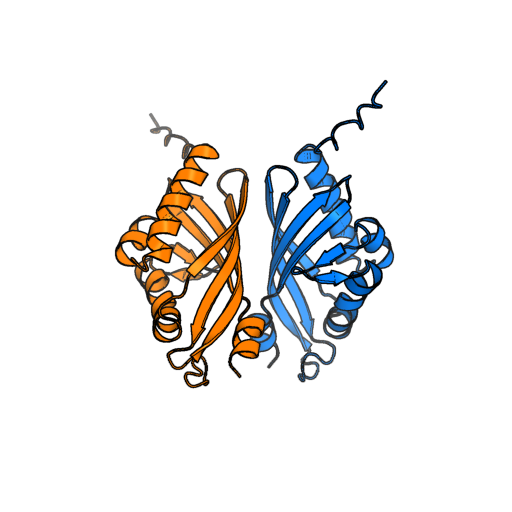 O O . LEU B 1 86 ? 0.583 4.23 8.133 1 98.94 86 LEU B O 1
ATOM 1836 N N . PHE B 1 87 ? -1.07 3.146 6.977 1 98.88 87 PHE B N 1
ATOM 1837 C CA . PHE B 1 87 ? -2.096 3.418 7.977 1 98.88 87 PHE B CA 1
ATOM 1838 C C . PHE B 1 87 ? -2.66 2.119 8.539 1 98.88 87 PHE B C 1
ATOM 1840 O O . PHE B 1 87 ? -2.74 1.113 7.832 1 98.88 87 PHE B O 1
ATOM 1847 N N . LYS B 1 88 ? -2.973 2.184 9.773 1 98.81 88 LYS B N 1
ATOM 1848 C CA . LYS B 1 88 ? -4.031 1.335 10.312 1 98.81 88 LYS B CA 1
ATOM 1849 C C . LYS B 1 88 ? -5.367 2.066 10.328 1 98.81 88 LYS B C 1
ATOM 1851 O O . LYS B 1 88 ? -5.562 3.006 11.102 1 98.81 88 LYS B O 1
ATOM 1856 N N . VAL B 1 89 ? -6.258 1.61 9.531 1 98.81 89 VAL B N 1
ATOM 1857 C CA . VAL B 1 89 ? -7.566 2.252 9.43 1 98.81 89 VAL B CA 1
ATOM 1858 C C . VAL B 1 89 ? -8.57 1.523 10.32 1 98.81 89 VAL B C 1
ATOM 1860 O O . VAL B 1 89 ? -8.594 0.291 10.352 1 98.81 89 VAL B O 1
ATOM 1863 N N . THR B 1 90 ? -9.297 2.277 11.031 1 98.88 90 THR B N 1
ATOM 1864 C CA . THR B 1 90 ? -10.328 1.701 11.891 1 98.88 90 THR B CA 1
ATOM 1865 C C . THR B 1 90 ? -11.695 2.312 11.586 1 98.88 90 THR B C 1
ATOM 1867 O O . THR B 1 90 ? -11.781 3.354 10.938 1 98.88 90 THR B O 1
ATOM 1870 N N . GLY B 1 91 ? -12.734 1.629 11.953 1 98.75 91 GLY B N 1
ATOM 1871 C CA . GLY B 1 91 ? -14.109 2.066 11.797 1 98.75 91 GLY B CA 1
ATOM 1872 C C . GLY B 1 91 ? -15.117 1.063 12.328 1 98.75 91 GLY B C 1
ATOM 1873 O O . GLY B 1 91 ? -14.75 -0.041 12.734 1 98.75 91 GLY B O 1
ATOM 1874 N N . THR B 1 92 ? -16.344 1.547 12.43 1 98.88 92 THR B N 1
ATOM 1875 C CA . THR B 1 92 ? -17.453 0.684 12.805 1 98.88 92 THR B CA 1
ATOM 1876 C C . THR B 1 92 ? -18.453 0.56 11.656 1 98.88 92 THR B C 1
ATOM 1878 O O . THR B 1 92 ? -18.875 1.566 11.078 1 98.88 92 THR B O 1
ATOM 1881 N N . HIS B 1 93 ? -18.812 -0.665 11.336 1 98.81 93 HIS B N 1
ATOM 1882 C CA . HIS B 1 93 ? -19.719 -0.957 10.219 1 98.81 93 HIS B CA 1
ATOM 1883 C C . HIS B 1 93 ? -21.156 -0.618 10.562 1 98.81 93 HIS B C 1
ATOM 1885 O O . HIS B 1 93 ? -21.891 -1.457 11.102 1 98.81 93 HIS B O 1
ATOM 1891 N N . LYS B 1 94 ? -21.594 0.586 10.102 1 98.75 94 LYS B N 1
ATOM 1892 C CA . LYS B 1 94 ? -22.906 1.062 10.523 1 98.75 94 LYS B CA 1
ATOM 1893 C C . LYS B 1 94 ? -23.812 1.306 9.32 1 98.75 94 LYS B C 1
ATOM 1895 O O . LYS B 1 94 ? -24.984 1.691 9.484 1 98.75 94 LYS B O 1
ATOM 1900 N N . GLY B 1 95 ? -23.312 1.174 8.117 1 98.5 95 GLY B N 1
ATOM 1901 C CA . GLY B 1 95 ? -24.062 1.273 6.875 1 98.5 95 GLY B CA 1
ATOM 1902 C C . GLY B 1 95 ? -23.719 0.185 5.879 1 98.5 95 GLY B C 1
ATOM 1903 O O . GLY B 1 95 ? -22.812 -0.614 6.117 1 98.5 95 GLY B O 1
ATOM 1904 N N . ASP B 1 96 ? -24.453 0.141 4.758 1 98 96 ASP B N 1
ATOM 1905 C CA . ASP B 1 96 ? -24.203 -0.847 3.715 1 98 96 ASP B CA 1
ATOM 1906 C C . ASP B 1 96 ? -22.828 -0.638 3.092 1 98 96 ASP B C 1
ATOM 1908 O O . ASP B 1 96 ? -22.406 0.5 2.865 1 98 96 ASP B O 1
ATOM 1912 N N . PHE B 1 97 ? -22.172 -1.801 2.945 1 97.94 97 PHE B N 1
ATOM 1913 C CA . PHE B 1 97 ? -20.875 -1.717 2.307 1 97.94 97 PHE B CA 1
ATOM 1914 C C . PHE B 1 97 ? -20.625 -2.93 1.419 1 97.94 97 PHE B C 1
ATOM 1916 O O . PHE B 1 97 ? -20.531 -4.059 1.909 1 97.94 97 PHE B O 1
ATOM 1923 N N . ARG B 1 98 ? -20.516 -2.662 0.152 1 96.19 98 ARG B N 1
ATOM 1924 C CA . ARG B 1 98 ? -20.188 -3.67 -0.854 1 96.19 98 ARG B CA 1
ATOM 1925 C C . ARG B 1 98 ? -21.078 -4.898 -0.703 1 96.19 98 ARG B C 1
ATOM 1927 O O . ARG B 1 98 ? -20.594 -6.031 -0.72 1 96.19 98 ARG B O 1
ATOM 1934 N N . GLY B 1 99 ? -22.297 -4.645 -0.477 1 96.94 99 GLY B N 1
ATOM 1935 C CA . GLY B 1 99 ? -23.281 -5.715 -0.456 1 96.94 99 GLY B CA 1
ATOM 1936 C C . GLY B 1 99 ? -23.547 -6.262 0.936 1 96.94 99 GLY B C 1
ATOM 1937 O O . GLY B 1 99 ? -24.422 -7.098 1.125 1 96.94 99 GLY B O 1
ATOM 1938 N N . TYR B 1 100 ? -22.797 -5.801 1.886 1 97.88 100 TYR B N 1
ATOM 1939 C CA . TYR B 1 100 ? -23 -6.234 3.264 1 97.88 100 TYR B CA 1
ATOM 1940 C C . TYR B 1 100 ? -23.766 -5.184 4.062 1 97.88 100 TYR B C 1
ATOM 1942 O O . TYR B 1 100 ? -23.375 -4.008 4.074 1 97.88 100 TYR B O 1
ATOM 1950 N N . LYS B 1 101 ? -24.781 -5.684 4.703 1 98.19 101 LYS B N 1
ATOM 1951 C CA . LYS B 1 101 ? -25.547 -4.797 5.586 1 98.19 101 LYS B CA 1
ATOM 1952 C C . LYS B 1 101 ? -24.75 -4.488 6.855 1 98.19 101 LYS B C 1
ATOM 1954 O O . LYS B 1 101 ? -23.844 -5.227 7.219 1 98.19 101 LYS B O 1
ATOM 1959 N N . ALA B 1 102 ? -25.188 -3.473 7.488 1 98.44 102 ALA B N 1
ATOM 1960 C CA . ALA B 1 102 ? -24.531 -3.062 8.727 1 98.44 102 ALA B CA 1
ATOM 1961 C C . ALA B 1 102 ? -24.5 -4.207 9.742 1 98.44 102 ALA B C 1
ATOM 1963 O O . ALA B 1 102 ? -25.531 -4.828 10.008 1 98.44 102 ALA B O 1
ATOM 1964 N N . THR B 1 103 ? -23.359 -4.379 10.32 1 98.5 103 THR B N 1
ATOM 1965 C CA . THR B 1 103 ? -23.203 -5.469 11.273 1 98.5 103 THR B CA 1
ATOM 1966 C C . THR B 1 103 ? -23 -4.922 12.688 1 98.5 103 THR B C 1
ATOM 1968 O O . THR B 1 103 ? -23.141 -5.648 13.672 1 98.5 103 THR B O 1
ATOM 1971 N N . GLY B 1 104 ? -22.531 -3.691 12.727 1 98.62 104 GLY B N 1
ATOM 1972 C CA . GLY B 1 104 ? -22.172 -3.105 14.008 1 98.62 104 GLY B CA 1
ATOM 1973 C C . GLY B 1 104 ? -20.781 -3.477 14.461 1 98.62 104 GLY B C 1
ATOM 1974 O O . GLY B 1 104 ? -20.312 -2.996 15.5 1 98.62 104 GLY B O 1
ATOM 1975 N N . ARG B 1 105 ? -20.016 -4.211 13.68 1 98.69 105 ARG B N 1
ATOM 1976 C CA . ARG B 1 105 ? -18.688 -4.676 14.055 1 98.69 105 ARG B CA 1
ATOM 1977 C C . ARG B 1 105 ? -17.656 -3.582 13.836 1 98.69 105 ARG B C 1
ATOM 1979 O O . ARG B 1 105 ? -17.75 -2.801 12.891 1 98.69 105 ARG B O 1
ATOM 1986 N N . LYS B 1 106 ? -16.656 -3.561 14.641 1 98.81 106 LYS B N 1
ATOM 1987 C CA . LYS B 1 106 ? -15.461 -2.742 14.43 1 98.81 106 LYS B CA 1
ATOM 1988 C C . LYS B 1 106 ? -14.484 -3.426 13.477 1 98.81 106 LYS B C 1
ATOM 1990 O O . LYS B 1 106 ? -14.352 -4.652 13.484 1 98.81 106 LYS B O 1
ATOM 1995 N N . ILE B 1 107 ? -13.883 -2.631 12.688 1 98.75 107 ILE B N 1
ATOM 1996 C CA . ILE B 1 107 ? -12.93 -3.189 11.742 1 98.75 107 ILE B CA 1
ATOM 1997 C C . ILE B 1 107 ? -11.57 -2.512 11.914 1 98.75 107 ILE B C 1
ATOM 1999 O O . ILE B 1 107 ? -11.484 -1.412 12.461 1 98.75 107 ILE B O 1
ATOM 2003 N N . GLU B 1 108 ? -10.539 -3.18 11.586 1 98.75 108 GLU B N 1
ATOM 2004 C CA . GLU B 1 108 ? -9.188 -2.682 11.375 1 98.75 108 GLU B CA 1
ATOM 2005 C C . GLU B 1 108 ? -8.594 -3.223 10.07 1 98.75 108 GLU B C 1
ATOM 2007 O O . GLU B 1 108 ? -8.766 -4.398 9.75 1 98.75 108 GLU B O 1
ATOM 2012 N N . THR B 1 109 ? -7.98 -2.377 9.344 1 98.69 109 THR B N 1
ATOM 2013 C CA . THR B 1 109 ? -7.348 -2.799 8.102 1 98.69 109 THR B CA 1
ATOM 2014 C C . THR B 1 109 ? -6.152 -1.907 7.773 1 98.69 109 THR B C 1
ATOM 2016 O O . THR B 1 109 ? -5.98 -0.846 8.375 1 98.69 109 THR B O 1
ATOM 2019 N N . ASN B 1 110 ? -5.293 -2.307 6.859 1 98.81 110 ASN B N 1
ATOM 2020 C CA . ASN B 1 110 ? -4.152 -1.51 6.422 1 98.81 110 ASN B CA 1
ATOM 2021 C C . ASN B 1 110 ? -4.484 -0.704 5.168 1 98.81 110 ASN B C 1
ATOM 2023 O O . ASN B 1 110 ? -5.312 -1.12 4.355 1 98.81 110 ASN B O 1
ATOM 2027 N N . GLN B 1 111 ? -3.879 0.356 5.031 1 98.88 111 GLN B N 1
ATOM 2028 C CA . GLN B 1 111 ? -3.924 1.192 3.838 1 98.88 111 GLN B CA 1
ATOM 2029 C C . GLN B 1 111 ? -2.551 1.783 3.529 1 98.88 111 GLN B C 1
ATOM 2031 O O . GLN B 1 111 ? -1.841 2.225 4.434 1 98.88 111 GLN B O 1
ATOM 2036 N N . PHE B 1 112 ? -2.178 1.739 2.264 1 98.94 112 PHE B N 1
ATOM 2037 C CA . PHE B 1 112 ? -0.955 2.371 1.784 1 98.94 112 PHE B CA 1
ATOM 2038 C C . PHE B 1 112 ? -1.274 3.553 0.877 1 98.94 112 PHE B C 1
ATOM 2040 O O . PHE B 1 112 ? -2.199 3.486 0.065 1 98.94 112 PHE B O 1
ATOM 2047 N N . THR B 1 113 ? -0.49 4.609 1.026 1 98.88 113 THR B N 1
ATOM 2048 C CA . THR B 1 113 ? -0.62 5.766 0.146 1 98.88 113 THR B CA 1
ATOM 2049 C C . THR B 1 113 ? 0.75 6.352 -0.183 1 98.88 113 THR B C 1
ATOM 2051 O O . THR B 1 113 ? 1.618 6.441 0.688 1 98.88 113 THR B O 1
ATOM 2054 N N . LEU B 1 114 ? 0.984 6.711 -1.414 1 98.94 114 LEU B N 1
ATOM 2055 C CA . LEU B 1 114 ? 2.137 7.477 -1.876 1 98.94 114 LEU B CA 1
ATOM 2056 C C . LEU B 1 114 ? 1.698 8.797 -2.496 1 98.94 114 LEU B C 1
ATOM 2058 O O . LEU B 1 114 ? 0.828 8.82 -3.369 1 98.94 114 LEU B O 1
ATOM 2062 N N . TYR B 1 115 ? 2.258 9.875 -1.994 1 98.75 115 TYR B N 1
ATOM 2063 C CA . TYR B 1 115 ? 2.025 11.195 -2.57 1 98.75 115 TYR B CA 1
ATOM 2064 C C . TYR B 1 115 ? 3.27 11.703 -3.289 1 98.75 115 TYR B C 1
ATOM 2066 O O . TYR B 1 115 ? 4.391 11.539 -2.799 1 98.75 115 TYR B O 1
ATOM 2074 N N . HIS B 1 116 ? 3.068 12.281 -4.434 1 98.62 116 HIS B N 1
ATOM 2075 C CA . HIS B 1 116 ? 4.055 13.148 -5.07 1 98.62 116 HIS B CA 1
ATOM 2076 C C . HIS B 1 116 ? 3.646 14.609 -4.984 1 98.62 116 HIS B C 1
ATOM 2078 O O . HIS B 1 116 ? 2.584 14.992 -5.477 1 98.62 116 HIS B O 1
ATOM 2084 N N . VAL B 1 117 ? 4.465 15.398 -4.332 1 98 117 VAL B N 1
ATOM 2085 C CA . VAL B 1 117 ? 4.152 16.812 -4.109 1 98 117 VAL B CA 1
ATOM 2086 C C . VAL B 1 117 ? 4.809 17.656 -5.195 1 98 117 VAL B C 1
ATOM 2088 O O . VAL B 1 117 ? 6.004 17.516 -5.461 1 98 117 VAL B O 1
ATOM 2091 N N . VAL B 1 118 ? 4.051 18.438 -5.867 1 96.06 118 VAL B N 1
ATOM 2092 C CA . VAL B 1 118 ? 4.504 19.422 -6.84 1 96.06 118 VAL B CA 1
ATOM 2093 C C . VAL B 1 118 ? 3.947 20.797 -6.484 1 96.06 118 VAL B C 1
ATOM 2095 O O . VAL B 1 118 ? 2.736 20.953 -6.309 1 96.06 118 VAL B O 1
ATOM 2098 N N . ASP B 1 119 ? 4.84 21.781 -6.305 1 93.25 119 ASP B N 1
ATOM 2099 C CA . ASP B 1 119 ? 4.469 23.156 -5.984 1 93.25 119 ASP B CA 1
ATOM 2100 C C . ASP B 1 119 ? 3.584 23.203 -4.738 1 93.25 119 ASP B C 1
ATOM 2102 O O . ASP B 1 119 ? 2.559 23.891 -4.73 1 93.25 119 ASP B O 1
ATOM 2106 N N . GLY B 1 120 ? 3.855 22.312 -3.85 1 93.94 120 GLY B N 1
ATOM 2107 C CA . GLY B 1 120 ? 3.244 22.375 -2.531 1 93.94 120 GLY B CA 1
ATOM 2108 C C . GLY B 1 120 ? 1.904 21.656 -2.469 1 93.94 120 GLY B C 1
ATOM 2109 O O . GLY B 1 120 ? 1.23 21.688 -1.437 1 93.94 120 GLY B O 1
ATOM 2110 N N . LYS B 1 121 ? 1.507 20.984 -3.533 1 97.12 121 LYS B N 1
ATOM 2111 C CA . LYS B 1 121 ? 0.235 20.281 -3.598 1 97.12 121 LYS B CA 1
ATOM 2112 C C . LYS B 1 121 ? 0.448 18.797 -3.932 1 97.12 121 LYS B C 1
ATOM 2114 O O . LYS B 1 121 ? 1.455 18.438 -4.543 1 97.12 121 LYS B O 1
ATOM 2119 N N . PHE B 1 122 ? -0.443 17.984 -3.418 1 98.44 122 PHE B N 1
ATOM 2120 C CA . PHE B 1 122 ? -0.443 16.609 -3.889 1 98.44 122 PHE B CA 1
ATOM 2121 C C . PHE B 1 122 ? -0.863 16.531 -5.352 1 98.44 122 PHE B C 1
ATOM 2123 O O . PHE B 1 122 ? -2.027 16.766 -5.68 1 98.44 122 PHE B O 1
ATOM 2130 N N . ALA B 1 123 ? 0.045 16.203 -6.219 1 98.5 123 ALA B N 1
ATOM 2131 C CA . ALA B 1 123 ? -0.217 16.188 -7.652 1 98.5 123 ALA B CA 1
ATOM 2132 C C . ALA B 1 123 ? -0.505 14.758 -8.133 1 98.5 123 ALA B C 1
ATOM 2134 O O . ALA B 1 123 ? -1.248 14.562 -9.094 1 98.5 123 ALA B O 1
ATOM 2135 N N . GLN B 1 124 ? 0.135 13.797 -7.504 1 98.75 124 GLN B N 1
ATOM 2136 C CA . GLN B 1 124 ? -0.091 12.375 -7.758 1 98.75 124 GLN B CA 1
ATOM 2137 C C . GLN B 1 124 ? -0.258 11.602 -6.453 1 98.75 124 GLN B C 1
ATOM 2139 O O . GLN B 1 124 ? 0.438 11.875 -5.473 1 98.75 124 GLN B O 1
ATOM 2144 N N . VAL B 1 125 ? -1.185 10.703 -6.52 1 98.75 125 VAL B N 1
ATOM 2145 C CA . VAL B 1 125 ? -1.464 9.852 -5.367 1 98.75 125 VAL B CA 1
ATOM 2146 C C . VAL B 1 125 ? -1.66 8.406 -5.82 1 98.75 125 VAL B C 1
ATOM 2148 O O . VAL B 1 125 ? -2.365 8.148 -6.797 1 98.75 125 VAL B O 1
ATOM 2151 N N . TRP B 1 126 ? -0.992 7.52 -5.266 1 98.81 126 TRP B N 1
ATOM 2152 C CA . TRP B 1 126 ? -1.293 6.094 -5.305 1 98.81 126 TRP B CA 1
ATOM 2153 C C . TRP B 1 126 ? -1.826 5.613 -3.961 1 98.81 126 TRP B C 1
ATOM 2155 O O . TRP B 1 126 ? -1.256 5.922 -2.912 1 98.81 126 TRP B O 1
ATOM 2165 N N . ASP B 1 127 ? -2.867 4.93 -4.008 1 98.62 127 ASP B N 1
ATOM 2166 C CA . ASP B 1 127 ? -3.553 4.566 -2.77 1 98.62 127 ASP B CA 1
ATOM 2167 C C . ASP B 1 127 ? -4.164 3.17 -2.871 1 98.62 127 ASP B C 1
ATOM 2169 O O . ASP B 1 127 ? -4.68 2.787 -3.924 1 98.62 127 ASP B O 1
ATOM 2173 N N . LEU B 1 128 ? -4.105 2.41 -1.744 1 98.75 128 LEU B N 1
ATOM 2174 C CA . LEU B 1 128 ? -4.664 1.063 -1.695 1 98.75 128 LEU B CA 1
ATOM 2175 C C . LEU B 1 128 ? -5.086 0.7 -0.275 1 98.75 128 LEU B C 1
ATOM 2177 O O . LEU B 1 128 ? -4.262 0.717 0.643 1 98.75 128 LEU B O 1
ATOM 2181 N N . VAL B 1 129 ? -6.348 0.403 -0.108 1 98.44 129 VAL B N 1
ATOM 2182 C CA . VAL B 1 129 ? -6.883 -0.12 1.145 1 98.44 129 VAL B CA 1
ATOM 2183 C C . VAL B 1 129 ? -7.004 -1.64 1.06 1 98.44 129 VAL B C 1
ATOM 2185 O O . VAL B 1 129 ? -7.387 -2.18 0.019 1 98.44 129 VAL B O 1
ATOM 2188 N N . ASP B 1 130 ? -6.711 -2.34 2.139 1 98.56 130 ASP B N 1
ATOM 2189 C CA . ASP B 1 130 ? -6.922 -3.781 2.213 1 98.56 130 ASP B CA 1
ATOM 2190 C C . ASP B 1 130 ? -8.398 -4.105 2.461 1 98.56 130 ASP B C 1
ATOM 2192 O O . ASP B 1 130 ? -8.773 -4.488 3.57 1 98.56 130 ASP B O 1
ATOM 2196 N N . PHE B 1 131 ? -9.141 -4.145 1.405 1 97.56 131 PHE B N 1
ATOM 2197 C CA . PHE B 1 131 ? -10.578 -4.363 1.529 1 97.56 131 PHE B CA 1
ATOM 2198 C C . PHE B 1 131 ? -10.883 -5.828 1.815 1 97.56 131 PHE B C 1
ATOM 2200 O O . PHE B 1 131 ? -11.898 -6.145 2.436 1 97.56 131 PHE B O 1
ATOM 2207 N N . GLU B 1 132 ? -10.039 -6.691 1.393 1 96.88 132 GLU B N 1
ATOM 2208 C CA . GLU B 1 132 ? -10.273 -8.102 1.688 1 96.88 132 GLU B CA 1
ATOM 2209 C C . GLU B 1 132 ? -10.281 -8.352 3.193 1 96.88 132 GLU B C 1
ATOM 2211 O O . GLU B 1 132 ? -11.18 -9.023 3.711 1 96.88 132 GLU B O 1
ATOM 2216 N N . THR B 1 133 ? -9.258 -7.812 3.824 1 98.06 133 THR B N 1
ATOM 2217 C CA . THR B 1 133 ? -9.203 -7.945 5.277 1 98.06 133 THR B CA 1
ATOM 2218 C C . THR B 1 133 ? -10.406 -7.258 5.926 1 98.06 133 THR B C 1
ATOM 2220 O O . THR B 1 133 ? -11.016 -7.805 6.844 1 98.06 133 THR B O 1
ATOM 2223 N N . LEU B 1 134 ? -10.75 -6.066 5.449 1 98.44 134 LEU B N 1
ATOM 2224 C CA . LEU B 1 134 ? -11.898 -5.336 5.969 1 98.44 134 LEU B CA 1
ATOM 2225 C C . LEU B 1 134 ? -13.172 -6.164 5.836 1 98.44 134 LEU B C 1
ATOM 2227 O O . LEU B 1 134 ? -13.891 -6.367 6.816 1 98.44 134 LEU B O 1
ATOM 2231 N N . ILE B 1 135 ? -13.438 -6.703 4.688 1 97.94 135 ILE B N 1
ATOM 2232 C CA . ILE B 1 135 ? -14.664 -7.43 4.383 1 97.94 135 ILE B CA 1
ATOM 2233 C C . ILE B 1 135 ? -14.727 -8.703 5.219 1 97.94 135 ILE B C 1
ATOM 2235 O O . ILE B 1 135 ? -15.805 -9.086 5.691 1 97.94 135 ILE B O 1
ATOM 2239 N N . SER B 1 136 ? -13.609 -9.32 5.434 1 97.94 136 SER B N 1
ATOM 2240 C CA . SER B 1 136 ? -13.594 -10.539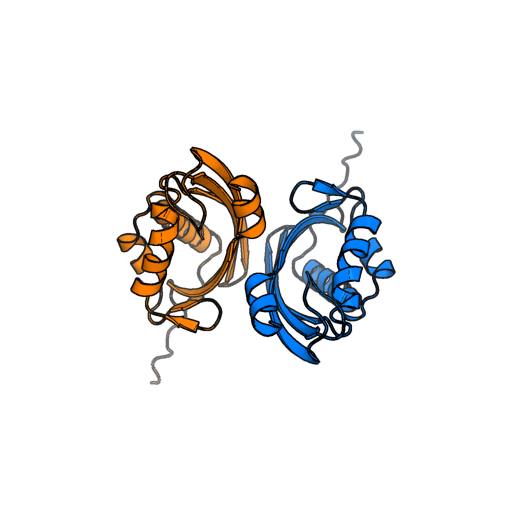 6.238 1 97.94 136 SER B CA 1
ATOM 2241 C C . SER B 1 136 ? -14.086 -10.266 7.656 1 97.94 136 SER B C 1
ATOM 2243 O O . SER B 1 136 ? -14.531 -11.188 8.352 1 97.94 136 SER B O 1
ATOM 2245 N N . GLN B 1 137 ? -14 -9.07 8.086 1 98.44 137 GLN B N 1
ATOM 2246 C CA . GLN B 1 137 ? -14.367 -8.703 9.453 1 98.44 137 GLN B CA 1
ATOM 2247 C C . GLN B 1 137 ? -15.836 -8.32 9.547 1 98.44 137 GLN B C 1
ATOM 2249 O O . GLN B 1 137 ? -16.391 -8.211 10.648 1 98.44 137 GLN B O 1
ATOM 2254 N N . ILE B 1 138 ? -16.5 -8.172 8.43 1 97.69 138 ILE B N 1
ATOM 2255 C CA . ILE B 1 138 ? -17.875 -7.684 8.5 1 97.69 138 ILE B CA 1
ATOM 2256 C C . ILE B 1 138 ? -18.812 -8.711 7.871 1 97.69 138 ILE B C 1
ATOM 2258 O O . ILE B 1 138 ? -20.031 -8.477 7.781 1 97.69 138 ILE B O 1
ATOM 2262 N N . LYS B 1 139 ? -18.328 -9.781 7.391 1 91.25 139 LYS B N 1
ATOM 2263 C CA . LYS B 1 139 ? -19.156 -10.844 6.832 1 91.25 139 LYS B CA 1
ATOM 2264 C C . LYS B 1 139 ? -19.922 -11.586 7.93 1 91.25 139 LYS B C 1
ATOM 2266 O O . LYS B 1 139 ? -19.469 -11.633 9.078 1 91.25 139 LYS B O 1
#

Sequence (278 aa):
MASQQAPSQSKSIDEYRALYKTYLEHCNAHDFEAMRSFYASPLVVNDKPITPEEATSSFQPMIDAFPDWHWNLRNLTIEGDYLSLLFKVTGTHKGDFRGYKATGRKIETNQFTLYHVVDGKFAQVWDLVDFETLISQIKMASQQAPSQSKSIDEYRALYKTYLEHCNAHDFEAMRSFYASPLVVNDKPITPEEATSSFQPMIDAFPDWHWNLRNLTIEGDYLSLLFKVTGTHKGDFRGYKATGRKIETNQFTLYHVVDGKFAQVWDLVDFETLISQIK

InterPro domains:
  IPR009959 Polyketide cyclase SnoaL-like [PF07366] (19-138)
  IPR009959 Polyketide cyclase SnoaL-like [PTHR38436] (12-138)
  IPR032710 NTF2-like domain superfamily [SSF54427] (15-138)

Nearest PDB structures (foldseek):
  2gey-assembly1_B  TM=9.041E-01  e=1.181E-11  Streptomyces galilaeus
  2gey-assembly3_A  TM=9.041E-01  e=2.339E-11  Streptomyces galilaeus
  6hnn-assembly2_D  TM=9.064E-01  e=9.139E-10  Streptomyces antibioticus
  8kaa-assembly1_A  TM=8.439E-01  e=4.614E-10  Streptomyces chartreusis
  3ehc-assembly1_A  TM=8.658E-01  e=3.166E-09  Agrobacterium fabrum str. C58

Organism: Fusarium proliferatum (strain ET1) (NCBI:txid1227346)

Solvent-accessible surface area (backbone atoms only — not comparable to full-atom values): 14881 Å² total; per-residue (Å²): 125,82,74,72,72,71,70,78,73,77,66,51,70,69,53,49,51,51,52,47,52,54,49,48,53,27,56,59,65,66,35,49,74,68,47,36,77,43,41,28,82,63,20,27,48,72,88,37,78,38,47,39,66,57,58,48,55,64,48,47,63,53,38,61,12,14,74,61,50,36,76,39,82,70,44,78,28,57,38,84,53,34,42,36,37,37,28,47,32,34,30,36,30,69,23,62,48,97,87,36,63,54,68,67,40,66,42,62,31,47,31,40,39,39,34,37,50,53,90,87,15,38,33,32,36,39,71,49,67,42,55,67,61,36,48,68,55,57,108,128,82,77,72,71,72,70,76,75,79,65,52,69,70,54,48,53,51,52,47,52,55,50,50,51,28,56,56,64,67,35,50,74,68,47,37,76,44,42,27,83,65,20,28,49,72,88,37,78,40,46,38,66,56,58,48,55,63,48,47,64,52,38,60,11,15,73,60,49,35,75,40,80,71,43,78,27,55,38,85,53,34,42,35,38,37,28,46,33,35,29,37,31,69,23,61,48,97,90,36,63,53,69,67,39,67,40,64,31,49,32,42,37,39,34,35,50,53,88,87,15,39,34,33,36,41,74,49,68,43,54,67,60,36,49,68,56,56,109

Foldseek 3Di:
DPPPPPPQDFDDPVVVVVLVVVLLVCVQVLVLVVNLVQADVQAQEPNRTDHSVVVSVVCVLVCQQFVNWHWAWDDWDDDTQKIKTKTWIKGFGCQDDPRAGHDRFIAIWIKIKMFGDTSRHGRYMYIDTPVVRRVVRRD/DPPPPPPQDFDDPVVVVVLVVVLLVCVQVLVLVVNLVQADVQAQEPNRTDHSVVVSVVCVLVCQQFVNWHWAWDDWDDDTQKIKTKTWIKGFGCQDDPNAGHDRFIAIWIKIKMFGDTSRHGRYMYIDTPVVRRVVRRD